Protein AF-A0A1T2L1T4-F1 (afdb_monomer)

Foldseek 3Di:
DDCPVCLPPPDDDPPDDDPPLVVVVVVLVVLLVVLVVCCVPPNLVVSLVVLLVVLVVLLVQLLSDLALVSNLSSLVSSLVSLQSSLVSCQVVVAAAPDADDQRALVSNFCVSNLVSCLSVLLVVLVVQQLDQVVVCPPDGDGSVNSNQAADSVVLSCCCPVPQSVLLRVLSNDFLQVNLVCVVVNPDDDCPPDSRHNVSSVVVVVVPSPVSSVSSVSSNLLSLSSVVSNCSNNVNPDDDDQRNDDVWDWDDDQFKIFTDGNDDDPPRSRMYTND

pLDDT: mean 81.92, std 13.17, range [37.59, 96.25]

Radius of gyration: 22.4 Å; Cα contacts (8 Å, |Δi|>4): 298; chains: 1; bounding box: 53×48×67 Å

Structure (mmCIF, N/CA/C/O backbone):
data_AF-A0A1T2L1T4-F1
#
_entry.id   AF-A0A1T2L1T4-F1
#
loop_
_atom_site.group_PDB
_atom_site.id
_atom_site.type_symbol
_atom_site.label_atom_id
_atom_site.label_alt_id
_atom_site.label_comp_id
_atom_site.label_asym_id
_atom_site.label_entity_id
_atom_site.label_seq_id
_atom_site.pdbx_PDB_ins_code
_atom_site.Cartn_x
_atom_site.Cartn_y
_atom_site.Cartn_z
_atom_site.occupancy
_atom_site.B_iso_or_equiv
_atom_site.auth_seq_id
_atom_site.auth_comp_id
_atom_site.auth_asym_id
_atom_site.auth_atom_id
_atom_site.pdbx_PDB_model_num
ATOM 1 N N . MET A 1 1 ? 13.367 24.402 10.509 1.00 37.81 1 MET A N 1
ATOM 2 C CA . MET A 1 1 ? 14.359 24.110 9.454 1.00 37.81 1 MET A CA 1
ATOM 3 C C . MET A 1 1 ? 14.663 22.617 9.529 1.00 37.81 1 MET A C 1
ATOM 5 O O . MET A 1 1 ? 15.339 22.198 10.458 1.00 37.81 1 MET A O 1
ATOM 9 N N . LYS A 1 2 ? 14.027 21.791 8.685 1.00 37.59 2 LYS A N 1
ATOM 10 C CA . LYS A 1 2 ? 14.289 20.341 8.640 1.00 37.59 2 LYS A CA 1
ATOM 11 C C . LYS A 1 2 ? 15.537 20.138 7.780 1.00 37.59 2 LYS A C 1
ATOM 13 O O . LYS A 1 2 ? 15.512 20.497 6.610 1.00 37.59 2 LYS A O 1
ATOM 18 N N . LEU A 1 3 ? 16.610 19.619 8.371 1.00 38.75 3 LEU A N 1
ATOM 19 C CA . LEU A 1 3 ? 17.822 19.215 7.658 1.00 38.75 3 LEU A CA 1
ATOM 20 C C . LEU A 1 3 ? 17.483 17.996 6.784 1.00 38.75 3 LEU A C 1
ATOM 22 O O . LEU A 1 3 ? 17.414 16.876 7.284 1.00 38.75 3 LEU A O 1
ATOM 26 N N . SER A 1 4 ? 17.212 18.223 5.497 1.00 47.66 4 SER A N 1
ATOM 27 C CA . SER A 1 4 ? 17.028 17.176 4.477 1.00 47.66 4 SER A CA 1
ATOM 28 C C . SER A 1 4 ? 18.352 16.686 3.880 1.00 47.66 4 SER A C 1
ATOM 30 O O . SER A 1 4 ? 18.351 15.810 3.021 1.00 47.66 4 SER A O 1
ATOM 32 N N . ASP A 1 5 ? 19.475 17.245 4.329 1.00 44.22 5 ASP A N 1
ATOM 33 C CA . ASP A 1 5 ? 20.780 17.160 3.661 1.00 44.22 5 ASP A CA 1
ATOM 34 C C . ASP A 1 5 ? 21.411 15.755 3.682 1.00 44.22 5 ASP A C 1
ATOM 36 O O . ASP A 1 5 ? 22.400 15.510 2.999 1.00 44.22 5 ASP A O 1
ATOM 40 N N . TYR A 1 6 ? 20.817 14.810 4.419 1.00 45.16 6 TYR A N 1
ATOM 41 C CA . TYR A 1 6 ? 21.298 13.429 4.545 1.00 45.16 6 TYR A CA 1
ATOM 42 C C . TYR A 1 6 ? 20.351 12.377 3.948 1.00 45.16 6 TYR A C 1
ATOM 44 O O . TYR A 1 6 ? 20.620 11.185 4.075 1.00 45.16 6 TYR A O 1
ATOM 52 N N . ALA A 1 7 ? 19.263 12.777 3.276 1.00 48.00 7 ALA A N 1
ATOM 53 C CA . ALA A 1 7 ? 18.274 11.835 2.736 1.00 48.00 7 ALA A CA 1
ATOM 54 C C . ALA A 1 7 ? 18.804 10.944 1.590 1.00 48.00 7 ALA A C 1
ATOM 56 O O . ALA A 1 7 ? 18.138 9.995 1.202 1.00 48.00 7 ALA A O 1
ATOM 57 N N . THR A 1 8 ? 19.992 11.223 1.046 1.00 46.25 8 THR A N 1
ATOM 58 C CA . THR A 1 8 ? 20.537 10.520 -0.132 1.00 46.25 8 THR A CA 1
ATOM 59 C C . THR A 1 8 ? 22.003 10.101 0.019 1.00 46.25 8 THR A C 1
ATOM 61 O O . THR A 1 8 ? 22.713 9.991 -0.977 1.00 46.25 8 THR A O 1
ATOM 64 N N . LEU A 1 9 ? 22.487 9.886 1.248 1.00 42.66 9 LEU A N 1
ATOM 65 C CA . LEU A 1 9 ? 23.862 9.417 1.505 1.00 42.66 9 LEU A CA 1
ATOM 66 C C . LEU A 1 9 ? 23.955 7.924 1.861 1.00 42.66 9 LEU A C 1
ATOM 68 O O . LEU A 1 9 ? 24.999 7.461 2.322 1.00 42.66 9 LEU A O 1
ATOM 72 N N . THR A 1 10 ? 22.899 7.142 1.639 1.00 50.31 10 THR A N 1
ATOM 73 C CA . THR A 1 10 ? 22.997 5.684 1.729 1.00 50.31 10 THR A CA 1
ATOM 74 C C . THR A 1 10 ? 23.814 5.152 0.551 1.00 50.31 10 THR A C 1
ATOM 76 O O . THR A 1 10 ? 23.474 5.323 -0.617 1.00 50.31 10 THR A O 1
ATOM 79 N N . LEU A 1 11 ? 24.958 4.568 0.908 1.00 46.53 11 LEU A N 1
ATOM 80 C CA . LEU A 1 11 ? 25.964 3.958 0.047 1.00 46.53 11 LEU A CA 1
ATOM 81 C C . LEU A 1 11 ? 25.387 3.071 -1.065 1.00 46.53 11 LEU A C 1
ATOM 83 O O . LEU A 1 11 ? 24.350 2.428 -0.918 1.00 46.53 11 LEU A O 1
ATOM 87 N N . GLN A 1 12 ? 26.139 3.028 -2.167 1.00 52.41 12 GLN A N 1
ATOM 88 C CA . GLN A 1 12 ? 25.883 2.230 -3.360 1.00 52.41 12 GLN A CA 1
ATOM 89 C C . GLN A 1 12 ? 25.492 0.779 -3.033 1.00 52.41 12 GLN A C 1
ATOM 91 O O . GLN A 1 12 ? 26.142 0.074 -2.267 1.00 52.41 12 GLN A O 1
ATOM 96 N N . TYR A 1 13 ? 24.414 0.366 -3.691 1.00 53.03 13 TYR A N 1
ATOM 97 C CA . TYR A 1 13 ? 23.521 -0.769 -3.453 1.00 53.03 13 TYR A CA 1
ATOM 98 C C . TYR A 1 13 ? 24.123 -2.188 -3.566 1.00 53.03 13 TYR A C 1
ATOM 100 O O . TYR A 1 13 ? 23.365 -3.153 -3.525 1.00 53.03 13 TYR A O 1
ATOM 108 N N . HIS A 1 14 ? 25.436 -2.351 -3.761 1.00 46.44 14 HIS A N 1
ATOM 109 C CA . HIS A 1 14 ? 25.999 -3.639 -4.195 1.00 46.44 14 HIS A CA 1
ATOM 110 C C . HIS A 1 14 ? 26.014 -4.734 -3.109 1.00 46.44 14 HIS A C 1
ATOM 112 O O . HIS A 1 14 ? 25.932 -5.902 -3.471 1.00 46.44 14 HIS A O 1
ATOM 118 N N . ASP A 1 15 ? 26.010 -4.376 -1.816 1.00 48.25 15 ASP A N 1
ATOM 119 C CA . ASP A 1 15 ? 26.144 -5.333 -0.694 1.00 48.25 15 ASP A CA 1
ATOM 120 C C . ASP A 1 15 ? 25.047 -5.230 0.389 1.00 48.25 15 ASP A C 1
ATOM 122 O O . ASP A 1 15 ? 25.122 -5.883 1.434 1.00 48.25 15 ASP A O 1
ATOM 126 N N . LEU A 1 16 ? 24.009 -4.410 0.192 1.00 53.94 16 LEU A N 1
ATOM 127 C CA . LEU A 1 16 ? 22.920 -4.305 1.169 1.00 53.94 16 LEU A CA 1
ATOM 128 C C . LEU A 1 16 ? 22.051 -5.565 1.104 1.00 53.94 16 LEU A C 1
ATOM 130 O O . LEU A 1 16 ? 21.239 -5.736 0.196 1.00 53.94 16 LEU A O 1
ATOM 134 N N . ALA A 1 17 ? 22.217 -6.450 2.090 1.00 58.59 17 ALA A N 1
ATOM 135 C CA . ALA A 1 17 ? 21.323 -7.580 2.290 1.00 58.59 17 ALA A CA 1
ATOM 136 C C . ALA A 1 17 ? 19.875 -7.074 2.316 1.00 58.59 17 ALA A C 1
ATOM 138 O O . ALA A 1 17 ? 19.535 -6.205 3.124 1.00 58.59 17 ALA A O 1
ATOM 139 N N . VAL A 1 18 ? 19.025 -7.619 1.436 1.00 61.00 18 VAL A N 1
ATOM 140 C CA . VAL A 1 18 ? 17.586 -7.335 1.456 1.00 61.00 18 VAL A CA 1
ATOM 141 C C . VAL A 1 18 ? 17.098 -7.574 2.887 1.00 61.00 18 VAL A C 1
ATOM 143 O O . VAL A 1 18 ? 17.299 -8.680 3.406 1.00 61.00 18 VAL A O 1
ATOM 146 N N . PRO A 1 19 ? 16.498 -6.567 3.554 1.00 70.62 19 PRO A N 1
ATOM 147 C CA . PRO A 1 19 ? 16.073 -6.719 4.932 1.00 70.62 19 PRO A CA 1
ATOM 148 C C . PRO A 1 19 ? 15.168 -7.937 5.057 1.00 70.62 19 PRO A C 1
ATOM 150 O O . PRO A 1 19 ? 14.250 -8.134 4.260 1.00 70.62 19 PRO A O 1
ATOM 153 N N . ASN A 1 20 ? 15.403 -8.776 6.063 1.00 79.75 20 ASN A N 1
ATOM 154 C CA . ASN A 1 20 ? 14.534 -9.920 6.278 1.00 79.75 20 ASN A CA 1
ATOM 155 C C . ASN A 1 20 ? 13.204 -9.452 6.893 1.00 79.75 20 ASN A C 1
ATOM 157 O O . ASN A 1 20 ? 13.024 -9.422 8.113 1.00 79.75 20 ASN A O 1
ATOM 161 N N . TYR A 1 21 ? 12.248 -9.112 6.027 1.00 86.25 21 TYR A N 1
ATOM 162 C CA . TYR A 1 21 ? 10.915 -8.643 6.409 1.00 86.25 21 TYR A CA 1
ATOM 163 C C . TYR A 1 21 ? 10.098 -9.678 7.195 1.00 86.25 21 TYR A C 1
ATOM 165 O O . TYR A 1 21 ? 9.104 -9.320 7.830 1.00 86.25 21 TYR A O 1
ATOM 173 N N . ARG A 1 22 ? 10.512 -10.955 7.227 1.00 87.19 22 ARG A N 1
ATOM 174 C CA . ARG A 1 22 ? 9.832 -11.995 8.016 1.00 87.19 22 ARG A CA 1
ATOM 175 C C . ARG A 1 22 ? 9.771 -11.628 9.495 1.00 87.19 22 ARG A C 1
ATOM 177 O O . ARG A 1 22 ? 8.739 -11.848 10.125 1.00 87.19 22 ARG A O 1
ATOM 184 N N . TYR A 1 23 ? 10.838 -11.045 10.040 1.00 89.25 23 TYR A N 1
ATOM 185 C CA . TYR A 1 23 ? 10.869 -10.633 11.444 1.00 89.25 23 TYR A CA 1
ATOM 186 C C . TYR A 1 23 ? 9.879 -9.506 11.738 1.00 89.25 23 TYR A C 1
ATOM 188 O O . TYR A 1 23 ? 9.283 -9.504 12.809 1.00 89.25 23 TYR A O 1
ATOM 196 N N . LEU A 1 24 ? 9.635 -8.605 10.780 1.00 89.62 24 LEU A N 1
ATOM 197 C CA . LEU A 1 24 ? 8.644 -7.538 10.929 1.00 89.62 24 LEU A CA 1
ATOM 198 C C . LEU A 1 24 ? 7.221 -8.101 10.993 1.00 89.62 24 LEU A C 1
ATOM 200 O O . LEU A 1 24 ? 6.453 -7.723 11.874 1.00 89.62 24 LEU A O 1
ATOM 204 N N . PHE A 1 25 ? 6.887 -9.072 10.137 1.00 89.12 25 PHE A N 1
ATOM 205 C CA . PHE A 1 25 ? 5.590 -9.754 10.205 1.00 89.12 25 PHE A CA 1
ATOM 206 C C . PHE A 1 25 ? 5.402 -10.539 11.504 1.00 89.12 25 PHE A C 1
ATOM 208 O O . PHE A 1 25 ? 4.333 -10.476 12.111 1.00 89.12 25 PHE A O 1
ATOM 215 N N . VAL A 1 26 ? 6.426 -11.278 11.941 1.00 91.88 26 VAL A N 1
ATOM 216 C CA . VAL A 1 26 ? 6.370 -12.031 13.203 1.00 91.88 26 VAL A CA 1
ATOM 217 C C . VAL A 1 26 ? 6.236 -11.076 14.389 1.00 91.88 26 VAL A C 1
ATOM 219 O O . VAL A 1 26 ? 5.349 -11.263 15.218 1.00 91.88 26 VAL A O 1
ATOM 222 N N . GLY A 1 27 ? 7.059 -10.029 14.441 1.00 92.25 27 GLY A N 1
ATOM 223 C CA . GLY A 1 27 ? 7.029 -9.021 15.498 1.00 92.25 27 GLY A CA 1
ATOM 224 C C . GLY A 1 27 ? 5.690 -8.291 15.570 1.00 92.25 27 GLY A C 1
ATOM 225 O O . GLY A 1 27 ? 5.114 -8.189 16.649 1.00 92.25 27 GLY A O 1
ATOM 226 N N . SER A 1 28 ? 5.143 -7.870 14.425 1.00 91.75 28 SER A N 1
ATOM 227 C CA . SER A 1 28 ? 3.818 -7.244 14.365 1.00 91.75 28 SER A CA 1
ATOM 228 C C . SER A 1 28 ? 2.730 -8.180 14.891 1.00 91.75 28 SER A C 1
ATOM 230 O O . SER A 1 28 ? 1.950 -7.773 15.744 1.00 91.75 28 SER A O 1
ATOM 232 N N . ARG A 1 29 ? 2.713 -9.456 14.481 1.00 92.19 29 ARG A N 1
ATOM 233 C CA . ARG A 1 29 ? 1.730 -10.431 14.990 1.00 92.19 29 ARG A CA 1
ATOM 234 C C . ARG A 1 29 ? 1.839 -10.653 16.496 1.00 92.19 29 ARG A C 1
ATOM 236 O O . ARG A 1 29 ? 0.815 -10.731 17.166 1.00 92.19 29 ARG A O 1
ATOM 243 N N . LEU A 1 30 ? 3.058 -10.745 17.030 1.00 94.56 30 LEU A N 1
ATOM 244 C CA . LEU A 1 30 ? 3.279 -10.878 18.473 1.00 94.56 30 LEU A CA 1
ATOM 245 C C . LEU A 1 30 ? 2.812 -9.633 19.232 1.00 94.56 30 LEU A C 1
ATOM 247 O O . LEU A 1 30 ? 2.209 -9.762 20.295 1.00 94.56 30 LEU A O 1
ATOM 251 N N . LYS A 1 31 ? 3.048 -8.440 18.675 1.00 93.88 31 LYS A N 1
ATOM 252 C CA . LYS A 1 31 ? 2.567 -7.183 19.252 1.00 93.88 31 LYS A CA 1
ATOM 253 C C . LYS A 1 31 ? 1.041 -7.132 19.290 1.00 93.88 31 LYS A C 1
ATOM 255 O O . LYS A 1 31 ? 0.481 -6.844 20.341 1.00 93.88 31 LYS A O 1
ATOM 260 N N . LEU A 1 32 ? 0.383 -7.499 18.189 1.00 94.19 32 LEU A N 1
ATOM 261 C CA . LEU A 1 32 ? -1.077 -7.580 18.116 1.00 94.19 32 LEU A CA 1
ATOM 262 C C . LEU A 1 32 ? -1.648 -8.601 19.108 1.00 94.19 32 LEU A C 1
ATOM 264 O O . LEU A 1 32 ? -2.614 -8.311 19.806 1.00 94.19 32 LEU A O 1
ATOM 268 N N . LEU A 1 33 ? -1.025 -9.777 19.226 1.00 94.69 33 LEU A N 1
ATOM 269 C CA . LEU A 1 33 ? -1.433 -10.787 20.203 1.00 94.69 33 LEU A CA 1
ATOM 270 C C . LEU A 1 33 ? -1.316 -10.267 21.638 1.00 94.69 33 LEU A C 1
ATOM 272 O O . LEU A 1 33 ? -2.235 -10.450 22.433 1.00 94.69 33 LEU A O 1
ATOM 276 N N . ARG A 1 34 ? -0.206 -9.595 21.956 1.00 93.62 34 ARG A N 1
ATOM 277 C CA . ARG A 1 34 ? -0.000 -8.981 23.269 1.00 93.62 34 ARG A CA 1
ATOM 278 C C . ARG A 1 34 ? -1.056 -7.918 23.556 1.00 93.62 34 ARG A C 1
ATOM 280 O O . ARG A 1 34 ? -1.615 -7.932 24.644 1.00 93.62 34 ARG A O 1
ATOM 287 N N . ALA A 1 35 ? -1.351 -7.058 22.582 1.00 92.69 35 ALA A N 1
ATOM 288 C CA . ALA A 1 35 ? -2.387 -6.037 22.697 1.00 92.69 35 ALA A CA 1
ATOM 289 C C . ALA A 1 35 ? -3.746 -6.657 23.062 1.00 92.69 35 ALA A C 1
ATOM 291 O O . ALA A 1 35 ? -4.410 -6.174 23.974 1.00 92.69 35 ALA A O 1
ATOM 292 N N . MET A 1 36 ? -4.117 -7.779 22.430 1.00 93.25 36 MET A N 1
ATOM 293 C CA . MET A 1 36 ? -5.345 -8.509 22.770 1.00 93.25 36 MET A CA 1
ATOM 294 C C . MET A 1 36 ? -5.322 -9.122 24.176 1.00 93.25 36 MET A C 1
ATOM 296 O O . MET A 1 36 ? -6.347 -9.133 24.850 1.00 93.25 36 MET A O 1
ATOM 300 N N . GLN A 1 37 ? -4.176 -9.646 24.619 1.00 94.19 37 GLN A N 1
ATOM 301 C CA . GLN A 1 37 ? -4.042 -10.270 25.941 1.00 94.19 37 GLN A CA 1
ATOM 302 C C . GLN A 1 37 ? -4.143 -9.261 27.089 1.00 94.19 37 GLN A C 1
ATOM 304 O O . GLN A 1 37 ? -4.589 -9.621 28.171 1.00 94.19 37 GLN A O 1
ATOM 309 N N . THR A 1 38 ? -3.756 -8.005 26.860 1.00 93.88 38 THR A N 1
ATOM 310 C CA . THR A 1 38 ? -3.755 -6.960 27.894 1.00 93.88 38 THR A CA 1
ATOM 311 C C . THR A 1 38 ? -5.076 -6.196 28.010 1.00 93.88 38 THR A C 1
ATOM 313 O O . THR A 1 38 ? -5.174 -5.298 28.844 1.00 93.88 38 THR A O 1
ATOM 316 N 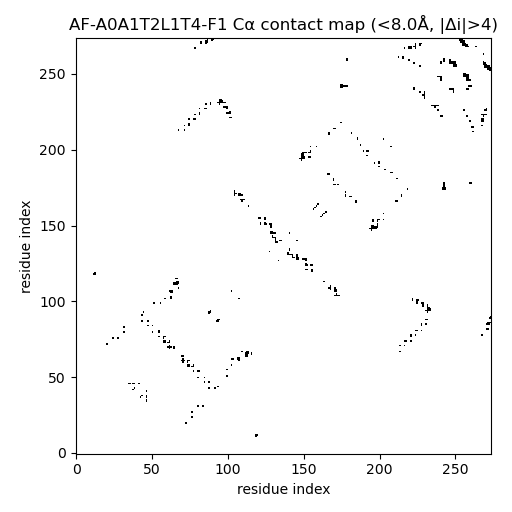N . ILE A 1 39 ? -6.095 -6.518 27.199 1.00 94.88 39 ILE A N 1
ATOM 317 C CA . ILE A 1 39 ? -7.381 -5.793 27.198 1.00 94.88 39 ILE A CA 1
ATOM 318 C C . ILE A 1 39 ? -8.051 -5.844 28.573 1.00 94.88 39 ILE A C 1
ATOM 320 O O . ILE A 1 39 ? -8.503 -4.809 29.057 1.00 94.88 39 ILE A O 1
ATOM 324 N N . ASP A 1 40 ? -8.084 -7.015 29.212 1.00 92.00 40 ASP A N 1
ATOM 325 C CA . ASP A 1 40 ? -8.765 -7.194 30.501 1.00 92.00 40 ASP A CA 1
ATOM 326 C C . ASP A 1 40 ? -8.050 -6.454 31.648 1.00 92.00 40 ASP A C 1
ATOM 328 O O . ASP A 1 40 ? -8.679 -6.070 32.631 1.00 92.00 40 ASP A O 1
ATOM 332 N N . GLU A 1 41 ? -6.740 -6.223 31.515 1.00 93.56 41 GLU A N 1
ATOM 333 C CA . GLU A 1 41 ? -5.917 -5.542 32.521 1.00 93.56 41 GLU A CA 1
ATOM 334 C C . GLU A 1 41 ? -5.918 -4.016 32.353 1.00 93.56 41 GLU A C 1
ATOM 336 O O . GLU A 1 41 ? -5.914 -3.277 33.338 1.00 93.56 41 GLU A O 1
ATOM 341 N N . VAL A 1 42 ? -5.877 -3.537 31.107 1.00 93.50 42 VAL A N 1
ATOM 342 C CA . VAL A 1 42 ? -5.568 -2.135 30.773 1.00 93.50 42 VAL A CA 1
ATOM 343 C C . VAL A 1 42 ? -6.773 -1.388 30.183 1.00 93.50 42 VAL A C 1
ATOM 345 O O . VAL A 1 42 ? -6.812 -0.157 30.217 1.00 93.50 42 VAL A O 1
ATOM 348 N N . GLY A 1 43 ? -7.778 -2.117 29.693 1.00 93.12 43 GLY A N 1
ATOM 349 C CA . GLY A 1 43 ? -8.965 -1.579 29.033 1.00 93.12 43 GLY A CA 1
ATOM 350 C C . GLY A 1 43 ? -8.805 -1.442 27.515 1.00 93.12 43 GLY A C 1
ATOM 351 O O . GLY A 1 43 ? -7.718 -1.175 27.000 1.00 93.12 43 GLY A O 1
ATOM 352 N N . VAL A 1 44 ? -9.915 -1.615 26.790 1.00 93.50 44 VAL A N 1
ATOM 353 C CA . VAL A 1 44 ? -9.943 -1.587 25.316 1.00 93.50 44 VAL A CA 1
ATOM 354 C C . VAL A 1 44 ? -9.547 -0.227 24.740 1.00 93.50 44 VAL A C 1
ATOM 356 O O . VAL A 1 44 ? -8.831 -0.195 23.745 1.00 93.50 44 VAL A O 1
ATOM 359 N N . ASP A 1 45 ? -9.939 0.878 25.379 1.00 91.75 45 ASP A N 1
ATOM 360 C CA . ASP A 1 45 ? -9.660 2.231 24.879 1.00 91.75 45 ASP A CA 1
ATOM 361 C C . ASP A 1 45 ? -8.155 2.499 24.810 1.00 91.75 45 ASP A C 1
ATOM 363 O O . ASP A 1 45 ? -7.639 2.974 23.805 1.00 91.75 45 ASP A O 1
ATOM 367 N N . ARG A 1 46 ? -7.420 2.091 25.847 1.00 92.06 46 ARG A N 1
ATOM 368 C CA . ARG A 1 46 ? -5.968 2.264 25.891 1.00 92.06 46 ARG A CA 1
ATOM 369 C C . ARG A 1 46 ? -5.241 1.359 24.898 1.00 92.06 46 ARG A C 1
ATOM 371 O O . ARG A 1 46 ? -4.260 1.780 24.297 1.00 92.06 46 ARG A O 1
ATOM 378 N N . VAL A 1 47 ? -5.735 0.136 24.699 1.00 93.94 47 VAL A N 1
ATOM 379 C CA . VAL A 1 47 ? -5.219 -0.754 23.648 1.00 93.94 47 VAL A CA 1
ATOM 380 C C . VAL A 1 47 ? -5.468 -0.157 22.260 1.00 93.94 47 VAL A C 1
ATOM 382 O O . VAL A 1 47 ? -4.594 -0.228 21.399 1.00 93.94 47 VAL A O 1
ATOM 385 N N . LEU A 1 48 ? -6.638 0.447 22.041 1.00 93.38 48 LEU A N 1
ATOM 386 C CA . LEU A 1 48 ? -6.969 1.130 20.794 1.00 93.38 48 LEU A CA 1
ATOM 387 C C . LEU A 1 48 ? -6.025 2.313 20.550 1.00 93.38 48 LEU A C 1
ATOM 389 O O . LEU A 1 48 ? -5.476 2.414 19.457 1.00 93.38 48 LEU A O 1
ATOM 393 N N . ASP A 1 49 ? -5.794 3.157 21.557 1.00 91.69 49 ASP A N 1
ATOM 394 C CA . ASP A 1 49 ? -4.874 4.295 21.464 1.00 91.69 49 ASP A CA 1
ATOM 395 C C . ASP A 1 49 ? -3.452 3.846 21.091 1.00 91.69 49 ASP A C 1
ATOM 397 O O . ASP A 1 49 ? -2.852 4.400 20.167 1.00 91.69 49 ASP A O 1
ATOM 401 N N . ASP A 1 50 ? -2.938 2.792 21.734 1.00 92.38 50 ASP A N 1
ATOM 402 C CA . ASP A 1 50 ? -1.619 2.229 21.417 1.00 92.38 50 ASP A CA 1
ATOM 403 C C . ASP A 1 50 ? -1.552 1.717 19.962 1.00 92.38 50 ASP A C 1
ATOM 405 O O . ASP A 1 50 ? -0.566 1.952 19.256 1.00 92.38 50 ASP A O 1
ATOM 409 N N . LEU A 1 51 ? -2.610 1.053 19.477 1.00 93.50 51 LEU A N 1
ATOM 410 C CA . LEU A 1 51 ? -2.694 0.588 18.087 1.00 93.50 51 LEU A CA 1
ATOM 411 C C . LEU A 1 51 ? -2.810 1.747 17.087 1.00 93.50 51 LEU A C 1
ATOM 413 O O . LEU A 1 51 ? -2.251 1.665 15.994 1.00 93.50 51 LEU A O 1
ATOM 417 N N . LEU A 1 52 ? -3.510 2.829 17.429 1.00 92.75 52 LEU A N 1
ATOM 418 C CA . LEU A 1 52 ? -3.609 4.018 16.577 1.00 92.75 52 LEU A CA 1
ATOM 419 C C . LEU A 1 52 ? -2.250 4.717 16.446 1.00 92.75 52 LEU A C 1
ATOM 421 O O . LEU A 1 52 ? -1.855 5.074 15.335 1.00 92.75 52 LEU A O 1
ATOM 425 N N . VAL A 1 53 ? -1.492 4.823 17.542 1.00 91.69 53 VAL A N 1
ATOM 426 C CA . VAL A 1 53 ? -0.108 5.328 17.517 1.00 91.69 53 VAL A CA 1
ATOM 427 C C . VAL A 1 53 ? 0.783 4.448 16.634 1.00 91.69 53 VAL A C 1
ATOM 429 O O . VAL A 1 53 ? 1.604 4.958 15.868 1.00 91.69 53 VAL A O 1
ATOM 432 N N . ASP A 1 54 ? 0.612 3.127 16.690 1.00 91.75 54 ASP A N 1
ATOM 433 C CA . ASP A 1 54 ? 1.343 2.205 15.818 1.00 91.75 54 ASP A CA 1
ATOM 434 C C . ASP A 1 54 ? 1.005 2.392 14.340 1.00 91.75 54 ASP A C 1
ATOM 436 O O . ASP A 1 54 ? 1.904 2.355 13.495 1.00 91.75 54 ASP A O 1
ATOM 440 N N . ILE A 1 55 ? -0.275 2.609 14.021 1.00 92.44 55 ILE A N 1
ATOM 441 C CA . ILE A 1 55 ? -0.707 2.925 12.659 1.00 92.44 55 ILE A CA 1
ATOM 442 C C . ILE A 1 55 ? 0.008 4.182 12.172 1.00 92.44 55 ILE A C 1
ATOM 444 O O . ILE A 1 55 ? 0.595 4.127 11.098 1.00 92.44 55 ILE A O 1
ATOM 448 N N . GLU A 1 56 ? 0.042 5.262 12.958 1.00 89.88 56 GLU A N 1
ATOM 449 C CA . GLU A 1 56 ? 0.739 6.502 12.580 1.00 89.88 56 GLU A CA 1
ATOM 450 C C . GLU A 1 56 ? 2.243 6.296 12.334 1.00 89.88 56 GLU A C 1
ATOM 452 O O . GLU A 1 56 ? 2.832 6.885 11.422 1.00 89.88 56 GLU A O 1
ATOM 457 N N . GLN A 1 57 ? 2.893 5.443 13.128 1.00 90.06 57 GLN A N 1
ATOM 458 C CA . GLN A 1 57 ? 4.305 5.117 12.919 1.00 90.06 57 GLN A CA 1
ATOM 459 C C . GLN A 1 57 ? 4.515 4.321 11.630 1.00 90.06 57 GLN A C 1
ATOM 461 O O . GLN A 1 57 ? 5.445 4.608 10.873 1.00 90.06 57 GLN A O 1
ATOM 466 N N . LEU A 1 58 ? 3.660 3.330 11.367 1.00 90.69 58 LEU A N 1
ATOM 467 C CA . LEU A 1 58 ? 3.741 2.495 10.172 1.00 90.69 58 LEU A CA 1
ATOM 468 C C . LEU A 1 58 ? 3.393 3.277 8.899 1.00 90.69 58 LEU A C 1
ATOM 470 O O . LEU A 1 58 ? 4.082 3.115 7.894 1.00 90.69 58 LEU A O 1
ATOM 474 N N . THR A 1 59 ? 2.375 4.141 8.927 1.00 88.56 59 THR A N 1
ATOM 475 C CA . THR A 1 59 ? 2.015 5.003 7.789 1.00 88.56 59 THR A CA 1
ATOM 476 C C . THR A 1 59 ? 3.155 5.950 7.445 1.00 88.56 59 THR A C 1
ATOM 478 O O . THR A 1 59 ? 3.537 6.051 6.281 1.00 88.56 59 THR A O 1
ATOM 481 N N . ARG A 1 60 ? 3.812 6.526 8.457 1.00 87.25 60 ARG A N 1
ATOM 482 C CA . ARG A 1 60 ? 5.010 7.341 8.243 1.00 87.25 60 ARG A CA 1
ATOM 483 C C . ARG A 1 60 ? 6.151 6.554 7.591 1.00 87.25 60 ARG A C 1
ATOM 485 O O . ARG A 1 60 ? 6.853 7.100 6.747 1.00 87.25 60 ARG A O 1
ATOM 492 N N . GLN A 1 61 ? 6.338 5.278 7.944 1.00 87.00 61 GLN A N 1
ATOM 493 C CA . GLN A 1 61 ? 7.329 4.422 7.273 1.00 87.00 61 GLN A CA 1
ATOM 494 C C . GLN A 1 61 ? 6.974 4.173 5.803 1.00 87.00 61 GLN A C 1
ATOM 496 O O . GLN A 1 61 ? 7.880 4.146 4.973 1.00 87.00 61 GLN A O 1
ATOM 501 N N . VAL A 1 62 ? 5.687 4.033 5.460 1.00 85.12 62 VAL A N 1
ATOM 502 C CA . VAL A 1 62 ? 5.242 3.944 4.055 1.00 85.12 62 VAL A CA 1
ATOM 503 C C . VAL A 1 62 ? 5.642 5.209 3.287 1.00 85.12 62 VAL A C 1
ATOM 505 O O . VAL A 1 62 ? 6.255 5.106 2.224 1.00 85.12 62 VAL A O 1
ATOM 508 N N . GLU A 1 63 ? 5.353 6.386 3.845 1.00 82.56 63 GLU A N 1
ATOM 509 C CA . GLU A 1 63 ? 5.599 7.692 3.211 1.00 82.56 63 GLU A CA 1
ATOM 510 C C . GLU A 1 63 ? 7.091 8.005 3.040 1.00 82.56 63 GLU A C 1
ATOM 512 O O . GLU A 1 63 ? 7.503 8.553 2.020 1.00 82.56 63 GLU A O 1
ATOM 517 N N . THR A 1 64 ? 7.933 7.638 4.010 1.00 82.12 64 THR A N 1
ATOM 518 C CA . THR A 1 64 ? 9.370 7.961 3.960 1.00 82.12 64 THR A CA 1
ATOM 519 C C . THR A 1 64 ? 10.234 6.905 3.278 1.00 82.12 64 THR A C 1
ATOM 521 O O . THR A 1 64 ? 11.450 7.074 3.226 1.00 82.12 64 THR A O 1
ATOM 524 N N . SER A 1 65 ? 9.654 5.801 2.813 1.00 79.81 65 SER A N 1
ATOM 525 C CA . SER A 1 65 ? 10.431 4.677 2.299 1.00 79.81 65 SER A CA 1
ATOM 526 C C . SER A 1 65 ? 10.996 4.926 0.898 1.00 79.81 65 SER A C 1
ATOM 528 O O . SER A 1 65 ? 10.281 5.314 -0.025 1.00 79.81 65 SER A O 1
ATOM 530 N N . ASP A 1 66 ? 12.279 4.604 0.732 1.00 78.56 66 ASP A N 1
ATOM 531 C CA . ASP A 1 66 ? 12.992 4.669 -0.546 1.00 78.56 66 ASP A CA 1
ATOM 532 C C . ASP A 1 66 ? 13.027 3.318 -1.285 1.00 78.56 66 ASP A C 1
ATOM 534 O O . ASP A 1 66 ? 13.683 3.197 -2.318 1.00 78.56 66 ASP A O 1
ATOM 538 N N . ASP A 1 67 ? 12.349 2.282 -0.777 1.00 78.81 67 ASP A N 1
ATOM 539 C CA . ASP A 1 67 ? 12.293 0.951 -1.395 1.00 78.81 67 ASP A CA 1
ATOM 540 C C . ASP A 1 67 ? 10.843 0.457 -1.499 1.00 78.81 67 ASP A C 1
ATOM 542 O O . ASP A 1 67 ? 10.089 0.427 -0.525 1.00 78.81 67 ASP A O 1
ATOM 546 N N . TYR A 1 68 ? 10.447 0.028 -2.698 1.00 79.50 68 TYR A N 1
ATOM 547 C CA . TYR A 1 68 ? 9.062 -0.365 -2.953 1.00 79.50 68 TYR A CA 1
ATOM 548 C C . TYR A 1 68 ? 8.653 -1.650 -2.209 1.00 79.50 68 TYR A C 1
ATOM 550 O O . TYR A 1 68 ? 7.491 -1.792 -1.833 1.00 79.50 68 TYR A O 1
ATOM 558 N N . ILE A 1 69 ? 9.579 -2.589 -1.972 1.00 82.38 69 ILE A N 1
ATOM 559 C CA . ILE A 1 69 ? 9.308 -3.824 -1.218 1.00 82.38 69 ILE A CA 1
ATOM 560 C C . ILE A 1 69 ? 9.017 -3.449 0.231 1.00 82.38 69 ILE A C 1
ATOM 562 O O . ILE A 1 69 ? 8.041 -3.928 0.813 1.00 82.38 69 ILE A O 1
ATOM 566 N N . HIS A 1 70 ? 9.815 -2.541 0.797 1.00 85.19 70 HIS A N 1
ATOM 567 C CA . HIS A 1 70 ? 9.560 -1.994 2.122 1.00 85.19 70 HIS A CA 1
ATOM 568 C C . HIS A 1 70 ? 8.176 -1.334 2.199 1.00 85.19 70 HIS A C 1
ATOM 570 O O . HIS A 1 70 ? 7.408 -1.658 3.106 1.00 85.19 70 HIS A O 1
ATOM 576 N N . GLN A 1 71 ? 7.819 -0.485 1.228 1.00 84.94 71 GLN A N 1
ATOM 577 C CA . GLN A 1 71 ? 6.486 0.131 1.158 1.00 84.94 71 GLN A CA 1
ATOM 578 C C . GLN A 1 71 ? 5.365 -0.911 1.131 1.00 84.94 71 GLN A C 1
ATOM 580 O O . GLN A 1 71 ? 4.405 -0.796 1.894 1.00 84.94 71 GLN A O 1
ATOM 585 N N . MET A 1 72 ? 5.490 -1.957 0.307 1.00 85.56 72 MET A N 1
ATOM 586 C CA . MET A 1 72 ? 4.499 -3.037 0.234 1.00 85.56 72 MET A CA 1
ATOM 587 C C . MET A 1 72 ? 4.342 -3.769 1.566 1.00 85.56 72 MET A C 1
ATOM 589 O O . MET A 1 72 ? 3.218 -4.076 1.975 1.00 85.56 72 MET A O 1
ATOM 593 N N . VAL A 1 73 ? 5.457 -4.060 2.240 1.00 89.31 73 VAL A N 1
ATOM 594 C CA . VAL A 1 73 ? 5.440 -4.725 3.545 1.00 89.31 73 VAL A CA 1
ATOM 595 C C . VAL A 1 73 ? 4.764 -3.837 4.580 1.00 89.31 73 VAL A C 1
ATOM 597 O O . VAL A 1 73 ? 3.857 -4.307 5.265 1.00 89.31 73 VAL A O 1
ATOM 600 N N . MET A 1 74 ? 5.133 -2.558 4.656 1.00 89.88 74 MET A N 1
ATOM 601 C CA . MET A 1 74 ? 4.529 -1.625 5.607 1.00 89.88 74 MET A CA 1
ATOM 602 C C . MET A 1 74 ? 3.039 -1.427 5.333 1.00 89.88 74 MET A C 1
ATOM 604 O O . MET A 1 74 ? 2.248 -1.551 6.264 1.00 89.88 74 MET A O 1
ATOM 608 N N . CYS A 1 75 ? 2.620 -1.276 4.072 1.00 89.31 75 CYS A N 1
ATOM 609 C CA . CYS A 1 75 ? 1.199 -1.223 3.713 1.00 89.31 75 CYS A CA 1
ATOM 610 C C . CYS A 1 75 ? 0.436 -2.456 4.214 1.00 89.31 75 CYS A C 1
ATOM 612 O O . CYS A 1 75 ? -0.671 -2.344 4.744 1.00 89.31 75 CYS A O 1
ATOM 614 N N . ARG A 1 76 ? 1.036 -3.648 4.085 1.00 91.19 76 ARG A N 1
ATOM 615 C CA . ARG A 1 76 ? 0.428 -4.886 4.583 1.00 91.19 76 ARG A CA 1
ATOM 616 C C . ARG A 1 76 ? 0.345 -4.910 6.106 1.00 91.19 76 ARG A C 1
ATOM 618 O O . ARG A 1 76 ? -0.669 -5.362 6.631 1.00 91.19 76 ARG A O 1
ATOM 625 N N . LEU A 1 77 ? 1.379 -4.448 6.807 1.00 92.88 77 LEU A N 1
ATOM 626 C CA . LEU A 1 77 ? 1.361 -4.357 8.267 1.00 92.88 77 LEU A CA 1
ATOM 627 C C . LEU A 1 77 ? 0.282 -3.381 8.741 1.00 92.88 77 LEU A C 1
ATOM 629 O O . LEU A 1 77 ? -0.509 -3.762 9.600 1.00 92.88 77 LEU A O 1
ATOM 633 N N . VAL A 1 78 ? 0.175 -2.191 8.138 1.00 93.69 78 VAL A N 1
ATOM 634 C CA . VAL A 1 78 ? -0.912 -1.238 8.430 1.00 93.69 78 VAL A CA 1
ATOM 635 C C . VAL A 1 78 ? -2.265 -1.923 8.230 1.00 93.69 78 VAL A C 1
ATOM 637 O O . VAL A 1 78 ? -3.070 -1.958 9.154 1.00 93.69 78 VAL A O 1
ATOM 640 N N . ALA A 1 79 ? -2.492 -2.555 7.073 1.00 93.69 79 ALA A N 1
ATOM 641 C CA . ALA A 1 79 ? -3.764 -3.212 6.768 1.00 93.69 79 ALA A CA 1
ATOM 642 C C . ALA A 1 79 ? -4.175 -4.268 7.811 1.00 93.69 79 ALA A C 1
ATOM 644 O O . ALA A 1 79 ? -5.353 -4.339 8.150 1.00 93.69 79 ALA A O 1
ATOM 645 N N . VAL A 1 80 ? -3.221 -5.058 8.319 1.00 92.31 80 VAL A N 1
ATOM 646 C CA . VAL A 1 80 ? -3.466 -6.087 9.347 1.00 92.31 80 VAL A CA 1
ATOM 647 C C . VAL A 1 80 ? -3.750 -5.469 10.720 1.00 92.31 80 VAL A C 1
ATOM 649 O O . VAL A 1 80 ? -4.603 -5.966 11.447 1.00 92.31 80 VAL A O 1
ATOM 652 N N . ASN A 1 81 ? -3.068 -4.380 11.087 1.00 94.12 81 ASN A N 1
ATOM 653 C CA . ASN A 1 81 ? -3.360 -3.670 12.337 1.00 94.12 81 ASN A CA 1
ATOM 654 C C . ASN A 1 81 ? -4.763 -3.038 12.294 1.00 94.12 81 ASN A C 1
ATOM 656 O O . ASN A 1 81 ? -5.501 -3.114 13.275 1.00 94.12 81 ASN A O 1
ATOM 660 N N . LEU A 1 82 ? -5.169 -2.497 11.139 1.00 94.81 82 LEU A N 1
ATOM 661 C CA . LEU A 1 82 ? -6.520 -1.966 10.933 1.00 94.81 82 LEU A CA 1
ATOM 662 C C . LEU A 1 82 ? -7.606 -3.048 11.063 1.00 94.81 82 LEU A C 1
ATOM 664 O O . LEU A 1 82 ? -8.678 -2.748 11.580 1.00 94.81 82 LEU A O 1
ATOM 668 N N . ASP A 1 83 ? -7.340 -4.295 10.655 1.00 93.69 83 ASP A N 1
ATOM 669 C CA . ASP A 1 83 ? -8.282 -5.411 10.864 1.00 93.69 83 ASP A CA 1
ATOM 670 C C . ASP A 1 83 ? -8.535 -5.679 12.350 1.00 93.69 83 ASP A C 1
ATOM 672 O O . ASP A 1 83 ? -9.679 -5.876 12.769 1.00 93.69 83 ASP A O 1
ATOM 676 N N . LEU A 1 84 ? -7.478 -5.643 13.172 1.00 93.38 84 LEU A N 1
ATOM 677 C CA . LEU A 1 84 ? -7.643 -5.787 14.616 1.00 93.38 84 LEU A CA 1
ATOM 678 C C . LEU A 1 84 ? -8.428 -4.609 15.197 1.00 93.38 84 LEU A C 1
ATOM 680 O O . LEU A 1 84 ? -9.339 -4.831 15.988 1.00 93.38 84 LEU A O 1
ATOM 684 N N . ILE A 1 85 ? -8.115 -3.377 14.786 1.00 93.69 85 ILE A N 1
ATOM 685 C CA . ILE A 1 85 ? -8.849 -2.179 15.219 1.00 93.69 85 ILE A CA 1
ATOM 686 C C . ILE A 1 85 ? -10.343 -2.314 14.896 1.00 93.69 85 ILE A C 1
ATOM 688 O O . ILE A 1 85 ? -11.168 -2.121 15.787 1.00 93.69 85 ILE A O 1
ATOM 692 N N . ALA A 1 86 ? -10.699 -2.710 13.668 1.00 93.75 86 ALA A N 1
ATOM 693 C CA . ALA A 1 86 ? -12.092 -2.955 13.287 1.00 93.75 86 ALA A CA 1
ATOM 694 C C . ALA A 1 86 ? -12.756 -3.996 14.202 1.00 93.75 86 ALA A C 1
ATOM 696 O O . ALA A 1 86 ? -13.843 -3.761 14.730 1.00 93.75 86 ALA A O 1
ATOM 697 N N . THR A 1 87 ? -12.061 -5.110 14.448 1.00 92.38 87 THR A N 1
ATOM 698 C CA . THR A 1 87 ? -12.543 -6.195 15.315 1.00 92.38 87 THR A CA 1
ATOM 699 C C . THR A 1 87 ? -12.800 -5.708 16.744 1.00 92.38 87 THR A C 1
ATOM 701 O O . THR A 1 87 ? -13.826 -6.038 17.338 1.00 92.38 87 THR A O 1
ATOM 704 N N . LEU A 1 88 ? -11.889 -4.911 17.311 1.00 92.06 88 LEU A N 1
ATOM 705 C CA . LEU A 1 88 ? -12.031 -4.373 18.666 1.00 92.06 88 LEU A CA 1
ATOM 706 C C . LEU A 1 88 ? -13.182 -3.369 18.762 1.00 92.06 88 LEU A C 1
ATOM 708 O O . LEU A 1 88 ? -13.980 -3.459 19.696 1.00 92.06 88 LEU A O 1
ATOM 712 N N . ILE A 1 89 ? -13.303 -2.466 17.784 1.00 92.19 89 ILE A N 1
ATOM 713 C CA . ILE A 1 89 ? -14.397 -1.489 17.721 1.00 92.19 89 ILE A CA 1
ATOM 714 C C . ILE A 1 89 ? -15.751 -2.199 17.708 1.00 92.19 89 ILE A C 1
ATOM 716 O O . ILE A 1 89 ? -16.616 -1.858 18.513 1.00 92.19 89 ILE A O 1
ATOM 720 N N . ASN A 1 90 ? -15.929 -3.212 16.854 1.00 89.94 90 ASN A N 1
ATOM 721 C CA . ASN A 1 90 ? -17.198 -3.939 16.779 1.00 89.94 90 ASN A CA 1
ATOM 722 C C . ASN A 1 90 ? -17.475 -4.722 18.066 1.00 89.94 90 ASN A C 1
ATOM 724 O O . ASN A 1 90 ? -18.549 -4.588 18.654 1.00 89.94 90 ASN A O 1
ATOM 728 N N . LYS A 1 91 ? -16.490 -5.497 18.542 1.00 91.25 91 LYS A N 1
ATOM 729 C CA . LYS A 1 91 ? -16.657 -6.386 19.698 1.00 91.25 91 LYS A CA 1
ATOM 730 C C . LYS A 1 91 ? -16.983 -5.628 20.985 1.00 91.25 91 LYS A C 1
ATOM 732 O O . LYS A 1 91 ? -17.803 -6.095 21.771 1.00 91.25 91 LYS A O 1
ATOM 737 N N . TYR A 1 92 ? -16.330 -4.492 21.214 1.00 91.25 92 TYR A N 1
ATOM 738 C CA . TYR A 1 92 ? -16.485 -3.707 22.442 1.00 91.25 92 TYR A CA 1
ATOM 739 C C . TYR A 1 92 ? -17.380 -2.472 22.258 1.00 91.25 92 TYR A C 1
ATOM 741 O O . TYR A 1 92 ? -17.593 -1.736 23.216 1.00 91.25 92 TYR A O 1
ATOM 749 N N . SER A 1 93 ? -17.932 -2.258 21.055 1.00 87.94 93 SER A N 1
ATOM 750 C CA . SER A 1 93 ? -18.773 -1.097 20.713 1.00 87.94 93 SER A CA 1
ATOM 751 C C . SER A 1 93 ? -18.116 0.247 21.059 1.00 87.94 93 SER A C 1
ATOM 753 O O . SER A 1 93 ? -18.771 1.171 21.542 1.00 87.94 93 SER A O 1
ATOM 755 N N . VAL A 1 94 ? -16.804 0.344 20.825 1.00 86.62 94 VAL A N 1
ATOM 756 C CA . VAL A 1 94 ? -16.010 1.540 21.133 1.00 86.62 94 VAL A CA 1
ATOM 757 C C . VAL A 1 94 ? -16.217 2.582 20.044 1.00 86.62 94 VAL A C 1
ATOM 759 O O . VAL A 1 94 ? -16.059 2.298 18.859 1.00 86.62 94 VAL A O 1
ATOM 762 N N . VAL A 1 95 ? -16.536 3.807 20.446 1.00 83.12 95 VAL A N 1
ATOM 763 C CA . VAL A 1 95 ? -16.616 4.966 19.552 1.00 83.12 95 VAL A CA 1
ATOM 764 C C . VAL A 1 95 ? -15.497 5.919 19.939 1.00 83.12 95 VAL A C 1
ATOM 766 O O . VAL A 1 95 ? -15.306 6.207 21.119 1.00 83.12 95 VAL A O 1
ATOM 769 N N . SER A 1 96 ? -14.758 6.415 18.951 1.00 81.44 96 SER A N 1
ATOM 770 C CA . SER A 1 96 ? -13.660 7.351 19.170 1.00 81.44 96 SER A CA 1
ATOM 771 C C . SER A 1 96 ? -13.711 8.476 18.148 1.00 81.44 96 SER A C 1
ATOM 773 O O . SER A 1 96 ? -13.988 8.270 16.969 1.00 81.44 96 SER A O 1
ATOM 775 N N . ASN A 1 97 ? -13.403 9.687 18.604 1.00 77.88 97 ASN A N 1
ATOM 776 C CA . ASN A 1 97 ? -13.271 10.850 17.727 1.00 77.88 97 ASN A CA 1
ATOM 777 C C . ASN A 1 97 ? -11.906 10.896 17.023 1.00 77.88 97 ASN A C 1
ATOM 779 O O . ASN A 1 97 ? -11.635 11.844 16.281 1.00 77.88 97 ASN A O 1
ATOM 783 N N . ALA A 1 98 ? -11.036 9.908 17.265 1.00 83.12 98 ALA A N 1
ATOM 784 C CA . ALA A 1 98 ? -9.784 9.772 16.542 1.00 83.12 98 ALA A CA 1
ATOM 785 C C . ALA A 1 98 ? -10.064 9.617 15.043 1.00 83.12 98 ALA A C 1
ATOM 787 O O . ALA A 1 98 ? -10.933 8.851 14.623 1.00 83.12 98 ALA A O 1
ATOM 788 N N . ARG A 1 99 ? -9.308 10.354 14.230 1.00 82.75 99 ARG A N 1
ATOM 789 C CA . ARG A 1 99 ? -9.396 10.282 12.776 1.00 82.75 99 ARG A CA 1
ATOM 790 C C . ARG A 1 99 ? -8.034 9.922 12.227 1.00 82.75 99 ARG A C 1
ATOM 792 O O . ARG A 1 99 ? -7.094 10.701 12.338 1.00 82.75 99 ARG A O 1
ATOM 799 N N . LEU A 1 100 ? -7.961 8.759 11.599 1.00 87.00 100 LEU A N 1
ATOM 800 C CA . LEU A 1 100 ? -6.777 8.342 10.876 1.00 87.00 100 LEU A CA 1
ATOM 801 C C . LEU A 1 100 ? -6.632 9.195 9.618 1.00 87.00 100 LEU A C 1
ATOM 803 O O . LEU A 1 100 ? -7.554 9.292 8.797 1.00 87.00 100 LEU A O 1
ATOM 807 N N . THR A 1 101 ? -5.467 9.815 9.480 1.00 85.25 101 THR A N 1
ATOM 808 C CA . THR A 1 101 ? -5.098 10.577 8.289 1.00 85.25 101 THR A CA 1
ATOM 809 C C . THR A 1 101 ? -4.876 9.612 7.131 1.00 85.25 101 THR A C 1
ATOM 811 O O . THR A 1 101 ? -4.248 8.566 7.288 1.00 85.25 101 THR A O 1
ATOM 814 N N . GLN A 1 102 ? -5.425 9.945 5.964 1.00 84.25 102 GLN A N 1
ATOM 815 C CA . GLN A 1 102 ? -5.109 9.216 4.741 1.00 84.25 102 GLN A CA 1
ATOM 816 C C . GLN A 1 102 ? -3.661 9.491 4.351 1.00 84.25 102 GLN A C 1
ATOM 818 O O . GLN A 1 102 ? -3.171 10.601 4.534 1.00 84.25 102 GLN A O 1
ATOM 823 N N . LEU A 1 103 ? -3.010 8.493 3.777 1.00 82.00 103 LEU A N 1
ATOM 824 C CA . LEU A 1 103 ? -1.654 8.624 3.278 1.00 82.00 103 LEU A CA 1
ATOM 825 C C . LEU A 1 103 ? -1.596 9.646 2.132 1.00 82.00 103 LEU A C 1
ATOM 827 O O . LEU A 1 103 ? -2.443 9.596 1.228 1.00 82.00 103 LEU A O 1
ATOM 831 N N . ASP A 1 104 ? -0.585 10.519 2.139 1.00 73.12 104 ASP A N 1
ATOM 832 C CA . ASP A 1 104 ? -0.390 11.529 1.090 1.00 73.12 104 ASP A CA 1
ATOM 833 C C . ASP A 1 104 ? 0.308 10.951 -0.154 1.00 73.12 104 ASP A C 1
ATOM 835 O O . ASP A 1 104 ? 1.459 10.512 -0.128 1.00 73.12 104 ASP A O 1
ATOM 839 N N . PHE A 1 105 ? -0.385 10.995 -1.292 1.00 64.56 105 PHE A N 1
ATOM 840 C CA . PHE A 1 105 ? 0.119 10.544 -2.592 1.00 64.56 105 PHE A CA 1
ATOM 841 C C . PHE A 1 105 ? 1.265 11.411 -3.143 1.00 64.56 105 PHE A C 1
ATOM 843 O O . PHE A 1 105 ? 2.039 10.949 -3.986 1.00 64.56 105 PHE A O 1
ATOM 850 N N . GLY A 1 106 ? 1.401 12.657 -2.674 1.00 59.53 106 GLY A N 1
ATOM 851 C CA . GLY A 1 106 ? 2.543 13.516 -2.992 1.00 59.53 106 GLY A CA 1
ATOM 852 C C . GLY A 1 106 ? 3.849 13.007 -2.376 1.00 59.53 106 GLY A C 1
ATOM 853 O O . GLY A 1 106 ? 4.886 13.010 -3.048 1.00 59.53 106 GLY A O 1
ATOM 854 N N . GLU A 1 107 ? 3.782 12.522 -1.134 1.00 52.78 107 GLU A N 1
ATOM 855 C CA . GLU A 1 107 ? 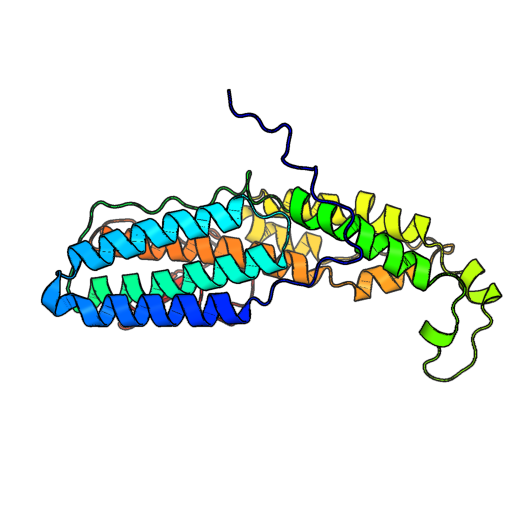4.921 11.982 -0.380 1.00 52.78 107 GLU A CA 1
ATOM 856 C C . GLU A 1 107 ? 5.190 10.501 -0.698 1.00 52.78 107 GLU A C 1
ATOM 858 O O . GLU A 1 107 ? 6.348 10.099 -0.783 1.00 52.78 107 GLU A O 1
ATOM 863 N N . MET A 1 108 ? 4.155 9.718 -1.027 1.00 62.03 108 MET A N 1
ATOM 864 C CA . MET A 1 108 ? 4.265 8.321 -1.495 1.00 62.03 108 MET A CA 1
ATOM 865 C C . MET A 1 108 ? 4.650 8.169 -2.977 1.00 62.03 108 MET A C 1
ATOM 867 O O . MET A 1 108 ? 4.501 7.095 -3.568 1.00 62.03 108 MET A O 1
ATOM 871 N N . GLY A 1 109 ? 5.118 9.241 -3.615 1.00 71.25 109 GLY A N 1
ATOM 872 C CA . GLY A 1 109 ? 5.467 9.218 -5.028 1.00 71.25 109 GLY A CA 1
ATOM 873 C C . GLY A 1 109 ? 6.500 8.133 -5.345 1.00 71.25 109 GLY A C 1
ATOM 874 O O . GLY A 1 109 ? 7.545 8.042 -4.700 1.00 71.25 109 GLY A O 1
ATOM 875 N N . MET A 1 110 ? 6.274 7.378 -6.425 1.00 78.88 110 MET A N 1
ATOM 876 C CA . MET A 1 110 ? 7.177 6.315 -6.901 1.00 78.88 110 MET A CA 1
ATOM 877 C C . MET A 1 110 ? 8.589 6.806 -7.263 1.00 78.88 110 MET A C 1
ATOM 879 O O . MET A 1 110 ? 9.463 6.011 -7.582 1.00 78.88 110 MET A O 1
ATOM 883 N N . SER A 1 111 ? 8.858 8.111 -7.190 1.00 83.06 111 SER A N 1
ATOM 884 C CA . SER A 1 111 ? 10.150 8.692 -7.543 1.00 83.06 111 SER A CA 1
ATOM 885 C C . SER A 1 111 ? 11.307 8.100 -6.739 1.00 83.06 111 SER A C 1
ATOM 887 O O . SER A 1 111 ? 12.287 7.681 -7.347 1.00 83.06 111 SER A O 1
ATOM 889 N N . ARG A 1 112 ? 11.227 8.055 -5.401 1.00 80.75 112 ARG A N 1
ATOM 890 C CA . ARG A 1 112 ? 12.343 7.540 -4.583 1.00 80.75 112 ARG A CA 1
ATOM 891 C C . ARG A 1 112 ? 12.513 6.023 -4.724 1.00 80.75 112 ARG A C 1
ATOM 893 O O . ARG A 1 112 ? 13.633 5.607 -5.025 1.00 80.75 112 ARG A O 1
ATOM 900 N N . PRO A 1 113 ? 11.435 5.213 -4.638 1.00 79.62 113 PRO A N 1
ATOM 901 C CA . PRO A 1 113 ? 11.524 3.772 -4.866 1.00 79.62 113 PRO A CA 1
ATOM 902 C C . PRO A 1 113 ? 12.048 3.377 -6.247 1.00 79.62 113 PRO A C 1
ATOM 904 O O . PRO A 1 113 ? 12.712 2.354 -6.377 1.00 79.62 113 PRO A O 1
ATOM 907 N N . LEU A 1 114 ? 11.760 4.162 -7.289 1.00 82.38 114 LEU A N 1
ATOM 908 C CA . LEU A 1 114 ? 12.293 3.899 -8.626 1.00 82.38 114 LEU A CA 1
ATOM 909 C C . LEU A 1 114 ? 13.767 4.302 -8.724 1.00 82.38 114 LEU A C 1
ATOM 911 O O . LEU A 1 114 ? 14.582 3.496 -9.164 1.00 82.38 114 LEU A O 1
ATOM 915 N N . ILE A 1 115 ? 14.141 5.496 -8.247 1.00 81.25 115 ILE A N 1
ATOM 916 C CA . ILE A 1 115 ? 15.541 5.958 -8.263 1.00 81.25 115 ILE A CA 1
ATOM 917 C C . ILE A 1 115 ? 16.460 4.974 -7.527 1.00 81.25 115 ILE A C 1
ATOM 919 O O . ILE A 1 115 ? 17.548 4.678 -8.025 1.00 81.25 115 ILE A O 1
ATOM 923 N N . SER A 1 116 ? 16.026 4.408 -6.397 1.00 79.12 116 SER A N 1
ATOM 924 C CA . SER A 1 116 ? 16.831 3.433 -5.648 1.00 79.12 116 SER A CA 1
ATOM 925 C C . SER A 1 116 ? 17.093 2.130 -6.416 1.00 79.12 116 SER A C 1
ATOM 927 O O . SER A 1 116 ? 18.093 1.462 -6.161 1.00 79.12 116 SER A O 1
ATOM 929 N N . LYS A 1 117 ? 16.259 1.789 -7.410 1.00 78.38 117 LYS A N 1
ATOM 930 C CA . LYS A 1 117 ? 16.444 0.615 -8.283 1.00 78.38 117 LYS A CA 1
ATOM 931 C C . LYS A 1 117 ? 17.345 0.891 -9.482 1.00 78.38 117 LYS A C 1
ATOM 933 O O . LYS A 1 117 ? 17.746 -0.059 -10.153 1.00 78.38 117 LYS A O 1
ATOM 938 N N . LEU A 1 118 ? 17.700 2.148 -9.755 1.00 81.75 118 LEU A N 1
ATOM 939 C CA . LEU A 1 118 ? 18.501 2.498 -10.929 1.00 81.75 118 LEU A CA 1
ATOM 940 C C . LEU A 1 118 ? 19.843 1.749 -10.991 1.00 81.75 118 LEU A C 1
ATOM 942 O O . LEU A 1 118 ? 20.135 1.199 -12.052 1.00 81.75 118 LEU A O 1
ATOM 946 N N . PRO A 1 119 ? 20.632 1.635 -9.903 1.00 80.56 119 PRO A N 1
ATOM 947 C CA . PRO A 1 119 ? 21.879 0.872 -9.939 1.00 80.56 119 PRO A CA 1
ATOM 948 C C . PRO A 1 119 ? 21.651 -0.611 -10.251 1.00 80.56 119 PRO A C 1
ATOM 950 O O . PRO A 1 119 ? 22.382 -1.189 -11.047 1.00 80.56 119 PRO A O 1
ATOM 953 N N . MET A 1 120 ? 20.603 -1.214 -9.677 1.00 77.94 120 MET A N 1
ATOM 954 C CA . MET A 1 120 ? 20.250 -2.615 -9.927 1.00 77.94 120 MET A CA 1
ATOM 955 C C . MET A 1 120 ? 19.878 -2.843 -11.395 1.00 77.94 120 MET A C 1
ATOM 957 O O . MET A 1 120 ? 20.370 -3.785 -12.009 1.00 77.94 120 MET A O 1
ATOM 961 N N . ILE A 1 121 ? 19.040 -1.977 -11.972 1.00 80.00 121 ILE A N 1
ATOM 962 C CA . ILE A 1 121 ? 18.662 -2.066 -13.389 1.00 80.00 121 ILE A CA 1
ATOM 963 C C . ILE A 1 121 ? 19.876 -1.830 -14.287 1.00 80.00 121 ILE A C 1
ATOM 965 O O . ILE A 1 121 ? 20.052 -2.530 -15.280 1.00 80.00 121 ILE A O 1
ATOM 969 N N . HIS A 1 122 ? 20.739 -0.877 -13.944 1.00 83.12 122 HIS A N 1
ATOM 970 C CA . HIS A 1 122 ? 21.957 -0.597 -14.701 1.00 83.12 122 HIS A CA 1
ATOM 971 C C . HIS A 1 122 ? 22.928 -1.781 -14.712 1.00 83.12 122 HIS A C 1
ATOM 973 O O . HIS A 1 122 ? 23.438 -2.151 -15.766 1.00 83.12 122 HIS A O 1
ATOM 979 N N . GLU A 1 123 ? 23.149 -2.427 -13.569 1.00 82.88 123 GLU A N 1
ATOM 980 C CA . GLU A 1 123 ? 24.002 -3.617 -13.518 1.00 82.88 123 GLU A CA 1
ATOM 981 C C . GLU A 1 123 ? 23.348 -4.828 -14.182 1.00 82.88 123 GLU A C 1
ATOM 983 O O . GLU A 1 123 ? 24.008 -5.517 -14.954 1.00 82.88 123 GLU A O 1
ATOM 988 N N . ALA A 1 124 ? 22.047 -5.055 -13.974 1.00 80.50 124 ALA A N 1
ATOM 989 C CA . ALA A 1 124 ? 21.322 -6.122 -14.664 1.00 80.50 124 ALA A CA 1
ATOM 990 C C . ALA A 1 124 ? 21.379 -5.938 -16.187 1.00 80.50 124 ALA A C 1
ATOM 992 O O . ALA A 1 124 ? 21.625 -6.887 -16.927 1.00 80.50 124 ALA A O 1
ATOM 993 N N . THR A 1 125 ? 21.218 -4.702 -16.666 1.00 82.88 125 THR A N 1
ATOM 994 C CA . THR A 1 125 ? 21.307 -4.410 -18.097 1.00 82.88 125 THR A CA 1
ATOM 995 C C . THR A 1 125 ? 22.728 -4.566 -18.627 1.00 82.88 125 THR A C 1
ATOM 997 O O . THR A 1 125 ? 22.885 -5.093 -19.725 1.00 82.88 125 THR A O 1
ATOM 1000 N N . LYS A 1 126 ? 23.766 -4.181 -17.880 1.00 84.75 126 LYS A N 1
ATOM 1001 C CA . LYS A 1 126 ? 25.162 -4.445 -18.264 1.00 84.75 126 LYS A CA 1
ATOM 1002 C C . LYS A 1 126 ? 25.513 -5.927 -18.272 1.00 84.75 126 LYS A C 1
ATOM 1004 O O . LYS A 1 126 ? 26.225 -6.358 -19.171 1.00 84.75 126 LYS A O 1
ATOM 1009 N N . LEU A 1 127 ? 25.011 -6.700 -17.311 1.00 83.06 127 LEU A N 1
ATOM 1010 C CA . LEU A 1 127 ? 25.243 -8.141 -17.235 1.00 83.06 127 LEU A CA 1
ATOM 1011 C C . LEU A 1 127 ? 24.722 -8.854 -18.488 1.00 83.06 127 LEU A C 1
ATOM 1013 O O . LEU A 1 127 ? 25.303 -9.836 -18.919 1.00 83.06 127 LEU A O 1
ATOM 1017 N N . LEU A 1 128 ? 23.675 -8.337 -19.123 1.00 79.88 128 LEU A N 1
ATOM 1018 C CA . LEU A 1 128 ? 23.149 -8.875 -20.378 1.00 79.88 128 LEU A CA 1
ATOM 1019 C C . LEU A 1 128 ? 24.001 -8.520 -21.615 1.00 79.88 128 LEU A C 1
ATOM 1021 O O . LEU A 1 128 ? 23.803 -9.093 -22.686 1.00 79.88 128 LEU A O 1
ATOM 1025 N N . ASP A 1 129 ? 24.947 -7.582 -21.517 1.00 83.12 129 ASP A N 1
ATOM 1026 C CA . ASP A 1 129 ? 25.741 -7.138 -22.664 1.00 83.12 129 ASP A CA 1
ATOM 1027 C C . ASP A 1 129 ? 26.886 -8.105 -22.994 1.00 83.12 129 ASP A C 1
ATOM 1029 O O . ASP A 1 129 ? 27.903 -8.176 -22.307 1.00 83.12 129 ASP A O 1
ATOM 1033 N N . GLY A 1 130 ? 26.740 -8.833 -24.104 1.00 74.00 130 GLY A N 1
ATOM 1034 C CA . GLY A 1 130 ? 27.778 -9.721 -24.626 1.00 74.00 130 GLY A CA 1
ATOM 1035 C C . GLY A 1 130 ? 27.966 -11.028 -23.852 1.00 74.00 130 GLY A C 1
ATOM 1036 O O . GLY A 1 130 ? 28.964 -11.697 -24.111 1.00 74.00 130 GLY A O 1
ATOM 1037 N N . ASN A 1 131 ? 27.021 -11.384 -22.976 1.00 79.88 131 ASN A N 1
ATOM 1038 C CA . ASN A 1 131 ? 26.988 -12.630 -22.204 1.00 79.88 131 ASN A CA 1
ATOM 1039 C C . ASN A 1 131 ? 25.914 -13.579 -22.771 1.00 79.88 131 ASN A C 1
ATOM 1041 O O . ASN A 1 131 ? 24.742 -13.494 -22.393 1.00 79.88 131 ASN A O 1
ATOM 1045 N N . PRO A 1 132 ? 26.271 -14.427 -23.751 1.00 71.50 132 PRO A N 1
ATOM 1046 C CA . PRO A 1 132 ? 25.318 -15.262 -24.473 1.00 71.50 132 PRO A CA 1
ATOM 1047 C C . PRO A 1 132 ? 24.666 -16.371 -23.668 1.00 71.50 132 PRO A C 1
ATOM 1049 O O . PRO A 1 132 ? 23.522 -16.722 -23.953 1.00 71.50 132 PRO A O 1
ATOM 1052 N N . GLU A 1 133 ? 25.336 -16.850 -22.627 1.00 75.12 133 GLU A N 1
ATOM 1053 C CA . GLU A 1 133 ? 24.798 -17.838 -21.695 1.00 75.12 133 GLU A CA 1
ATOM 1054 C C . GLU A 1 133 ? 23.493 -17.395 -21.013 1.00 75.12 133 GLU A C 1
ATOM 1056 O O . GLU A 1 133 ? 22.721 -18.237 -20.563 1.00 75.12 133 GLU A O 1
ATOM 1061 N N . LEU A 1 134 ? 23.206 -16.090 -20.962 1.00 72.75 134 LEU A N 1
ATOM 1062 C CA . LEU A 1 134 ? 21.979 -15.551 -20.364 1.00 72.75 134 LEU A CA 1
ATOM 1063 C C . LEU A 1 134 ? 20.765 -15.592 -21.308 1.00 72.75 134 LEU A C 1
ATOM 1065 O O . LEU A 1 134 ? 19.650 -15.301 -20.877 1.00 72.75 134 LEU A O 1
ATOM 1069 N N . PHE A 1 135 ? 20.969 -15.944 -22.580 1.00 69.50 135 PHE A N 1
ATOM 1070 C CA . PHE A 1 135 ? 19.932 -15.975 -23.621 1.00 69.50 135 PHE A CA 1
ATOM 1071 C C . PHE A 1 135 ? 19.755 -17.359 -24.257 1.00 69.50 135 PHE A C 1
ATOM 1073 O O . PHE A 1 135 ? 18.942 -17.521 -25.168 1.00 69.50 135 PHE A O 1
ATOM 1080 N N . ASP A 1 136 ? 20.522 -18.344 -23.801 1.00 64.19 136 ASP A N 1
ATOM 1081 C CA . ASP A 1 136 ? 20.606 -19.664 -24.408 1.00 64.19 136 ASP A CA 1
ATOM 1082 C C . ASP A 1 136 ? 19.456 -20.549 -23.897 1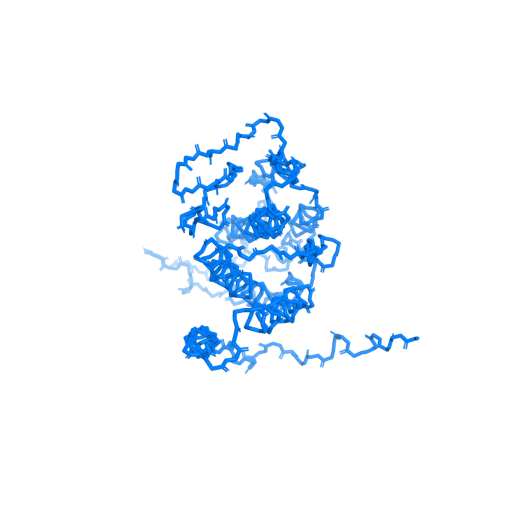.00 64.19 136 ASP A C 1
ATOM 1084 O O . ASP A 1 136 ? 19.572 -21.215 -22.869 1.00 64.19 136 ASP A O 1
ATOM 1088 N N . TYR A 1 137 ? 18.296 -20.478 -24.560 1.00 56.97 137 TYR A N 1
ATOM 1089 C CA . TYR A 1 137 ? 17.148 -21.326 -24.208 1.00 56.97 137 TYR A CA 1
ATOM 1090 C C . TYR A 1 137 ? 17.104 -22.630 -25.015 1.00 56.97 137 TYR A C 1
ATOM 1092 O O . TYR A 1 137 ? 16.504 -23.573 -24.531 1.00 56.97 137 TYR A O 1
ATOM 1100 N N . ASP A 1 138 ? 17.756 -22.702 -26.187 1.00 59.78 138 ASP A N 1
ATOM 1101 C CA . ASP A 1 138 ? 17.831 -23.907 -27.043 1.00 59.78 138 ASP A CA 1
ATOM 1102 C C . ASP A 1 138 ? 18.936 -23.818 -28.140 1.00 59.78 138 ASP A C 1
ATOM 1104 O O . ASP A 1 138 ? 18.893 -24.543 -29.140 1.00 59.78 138 ASP A O 1
ATOM 1108 N N . GLY A 1 139 ? 19.937 -22.927 -28.023 1.00 61.75 139 GLY A N 1
ATOM 1109 C CA . GLY A 1 139 ? 20.977 -22.788 -29.050 1.00 61.75 139 GLY A CA 1
ATOM 1110 C C . GLY A 1 139 ? 21.920 -21.589 -28.888 1.00 61.75 139 GLY A C 1
ATOM 1111 O O . GLY A 1 139 ? 21.500 -20.471 -28.600 1.00 61.75 139 GLY A O 1
ATOM 1112 N N . TYR A 1 140 ? 23.203 -21.815 -29.190 1.00 74.44 140 TYR A N 1
ATOM 1113 C CA . TYR A 1 140 ? 24.284 -20.843 -29.004 1.00 74.44 140 TYR A CA 1
ATOM 1114 C C . TYR A 1 140 ? 24.086 -19.557 -29.821 1.00 74.44 140 TYR A C 1
ATOM 1116 O O . TYR A 1 140 ? 24.244 -19.545 -31.048 1.00 74.44 140 TYR A O 1
ATOM 1124 N N . ILE A 1 141 ? 23.826 -18.444 -29.134 1.00 77.00 141 ILE A N 1
ATOM 1125 C CA . ILE A 1 141 ? 23.861 -17.100 -29.719 1.00 77.00 141 ILE A CA 1
ATOM 1126 C C . ILE A 1 141 ? 25.277 -16.543 -29.530 1.00 77.00 141 ILE A C 1
ATOM 1128 O O . ILE A 1 141 ? 25.717 -16.390 -28.401 1.00 77.00 141 ILE A O 1
ATOM 1132 N N . PRO A 1 142 ? 26.029 -16.175 -30.576 1.00 83.00 142 PRO A N 1
ATOM 1133 C CA . PRO A 1 142 ? 27.342 -15.566 -30.380 1.00 83.00 142 PRO A CA 1
ATOM 1134 C C . PRO A 1 142 ? 27.250 -14.198 -29.681 1.00 83.00 142 PRO A C 1
ATOM 1136 O O . PRO A 1 142 ? 26.429 -13.358 -30.051 1.00 83.00 142 PRO A O 1
ATOM 1139 N N . GLY A 1 143 ? 28.161 -13.897 -28.749 1.00 82.25 143 GLY A N 1
ATOM 1140 C CA . GLY A 1 143 ? 28.149 -12.626 -28.002 1.00 82.25 143 GLY A CA 1
ATOM 1141 C C . GLY A 1 143 ? 28.228 -11.359 -28.876 1.00 82.25 143 GLY A C 1
ATOM 1142 O O . GLY A 1 143 ? 27.678 -10.317 -28.520 1.00 82.25 143 GLY A O 1
ATOM 1143 N N . TRP A 1 144 ? 28.842 -11.435 -30.065 1.00 85.00 144 TRP A N 1
ATOM 1144 C CA . TRP A 1 144 ? 28.845 -10.322 -31.026 1.00 85.00 144 TRP A CA 1
ATOM 1145 C C . TRP A 1 144 ? 27.447 -10.023 -31.584 1.00 85.00 144 TRP A C 1
ATOM 1147 O O . TRP A 1 144 ? 27.137 -8.863 -31.852 1.00 85.00 144 TRP A O 1
ATOM 1157 N N . MET A 1 145 ? 26.599 -11.045 -31.729 1.00 83.38 145 MET A N 1
ATOM 1158 C CA . MET A 1 145 ? 25.226 -10.897 -32.203 1.00 83.38 145 MET A CA 1
ATOM 1159 C C . MET A 1 145 ? 24.387 -10.173 -31.150 1.00 83.38 145 MET A C 1
ATOM 1161 O O . MET A 1 145 ? 23.685 -9.226 -31.492 1.00 83.38 145 MET A O 1
ATOM 1165 N N . ILE A 1 146 ? 24.554 -10.522 -29.869 1.00 82.88 146 ILE A N 1
ATOM 1166 C CA . ILE A 1 146 ? 23.912 -9.831 -28.736 1.00 82.88 146 ILE A CA 1
ATOM 1167 C C . ILE A 1 146 ? 24.294 -8.356 -28.721 1.00 82.88 146 ILE A C 1
ATOM 1169 O O . ILE A 1 146 ? 23.417 -7.497 -28.701 1.00 82.88 146 ILE A O 1
ATOM 1173 N N . ARG A 1 147 ? 25.586 -8.037 -28.857 1.00 84.31 147 ARG A N 1
ATOM 1174 C CA . ARG A 1 147 ? 26.056 -6.642 -28.915 1.00 84.31 147 ARG A CA 1
ATOM 1175 C C . ARG A 1 147 ? 25.470 -5.839 -30.078 1.00 84.31 147 ARG A C 1
ATOM 1177 O O . ARG A 1 147 ? 25.476 -4.610 -30.014 1.00 84.31 147 ARG A O 1
ATOM 1184 N N . LEU A 1 148 ? 24.992 -6.470 -31.156 1.00 84.38 148 LEU A N 1
ATOM 1185 C CA . LEU A 1 148 ? 24.330 -5.766 -32.263 1.00 84.38 148 LEU A CA 1
ATOM 1186 C C . LEU A 1 148 ? 22.880 -5.393 -31.939 1.00 84.38 148 LEU A C 1
ATOM 1188 O O . LEU A 1 148 ? 22.448 -4.304 -32.313 1.00 84.38 148 LEU A O 1
ATOM 1192 N N . ILE A 1 149 ? 22.162 -6.271 -31.238 1.00 82.62 149 ILE A N 1
ATOM 1193 C CA . ILE A 1 149 ? 20.703 -6.203 -31.034 1.00 82.62 149 ILE A CA 1
ATOM 1194 C C . ILE A 1 149 ? 20.285 -5.785 -29.618 1.00 82.62 149 ILE A C 1
ATOM 1196 O O . ILE A 1 149 ? 19.105 -5.511 -29.382 1.00 82.62 149 ILE A O 1
ATOM 1200 N N . TYR A 1 150 ? 21.238 -5.724 -28.690 1.00 86.19 150 TYR A N 1
ATOM 1201 C CA . TYR A 1 150 ? 21.068 -5.284 -27.315 1.00 86.19 150 TYR A CA 1
ATOM 1202 C C . TYR A 1 150 ? 22.009 -4.115 -27.014 1.00 86.19 150 TYR A C 1
ATOM 1204 O O . TYR A 1 150 ? 23.206 -4.163 -27.302 1.00 86.19 150 TYR A O 1
ATOM 1212 N N . LYS A 1 151 ? 21.455 -3.033 -26.463 1.00 88.06 151 LYS A N 1
ATOM 1213 C CA . LYS A 1 151 ? 22.178 -1.798 -26.140 1.00 88.06 151 LYS A CA 1
ATOM 1214 C C . LYS A 1 151 ? 21.858 -1.408 -24.696 1.00 88.06 151 LYS A C 1
ATOM 1216 O O . LYS A 1 151 ? 20.844 -0.743 -24.483 1.00 88.06 151 LYS A O 1
ATOM 1221 N N . PRO A 1 152 ? 22.704 -1.760 -23.708 1.00 85.69 152 PRO A N 1
ATOM 1222 C CA . PRO A 1 152 ? 22.380 -1.603 -22.287 1.00 85.69 152 PRO A CA 1
ATOM 1223 C C . PRO A 1 152 ? 22.013 -0.160 -21.920 1.00 85.69 152 PRO A C 1
ATOM 1225 O O . PRO A 1 152 ? 20.956 0.075 -21.349 1.00 85.69 152 PRO A O 1
ATOM 1228 N N . ASN A 1 153 ? 22.796 0.829 -22.366 1.00 85.38 153 ASN A N 1
ATOM 1229 C CA . ASN A 1 153 ? 22.498 2.242 -22.098 1.00 85.38 153 ASN A CA 1
ATOM 1230 C C . ASN A 1 153 ? 21.182 2.712 -22.742 1.00 85.38 153 ASN A C 1
ATOM 1232 O O . ASN A 1 153 ? 20.477 3.531 -22.164 1.00 85.38 153 ASN A O 1
ATOM 1236 N N . MET A 1 154 ? 20.821 2.193 -23.924 1.00 85.69 154 MET A N 1
ATOM 1237 C CA . MET A 1 154 ? 19.523 2.515 -24.527 1.00 85.69 154 MET A CA 1
ATOM 1238 C C . MET A 1 154 ? 18.382 1.888 -23.727 1.00 85.69 154 MET A C 1
ATOM 1240 O O . MET A 1 154 ? 17.355 2.531 -23.553 1.00 85.69 154 MET A O 1
ATOM 1244 N N . THR A 1 155 ? 18.562 0.665 -23.222 1.00 84.12 155 THR A N 1
ATOM 1245 C CA . THR A 1 155 ? 17.589 0.002 -22.344 1.00 84.12 155 THR A CA 1
ATOM 1246 C C . THR A 1 155 ? 17.385 0.804 -21.064 1.00 84.12 155 THR A C 1
ATOM 1248 O O . THR A 1 155 ? 16.247 1.122 -20.730 1.00 84.12 155 THR A O 1
ATOM 1251 N N . THR A 1 156 ? 18.468 1.205 -20.393 1.00 82.81 156 THR A N 1
ATOM 1252 C CA . THR A 1 156 ? 18.402 2.033 -19.181 1.00 82.81 156 THR A CA 1
ATOM 1253 C C . THR A 1 156 ? 17.703 3.364 -19.451 1.00 82.81 156 THR A C 1
ATOM 1255 O O . THR A 1 156 ? 16.776 3.702 -18.722 1.00 82.81 156 THR A O 1
ATOM 1258 N N . ASN A 1 157 ? 18.050 4.076 -20.531 1.00 83.94 157 ASN A N 1
ATOM 1259 C CA . ASN A 1 157 ? 17.389 5.340 -20.883 1.00 83.94 157 ASN A CA 1
ATOM 1260 C C . ASN A 1 157 ? 15.900 5.150 -21.198 1.00 83.94 157 ASN A C 1
ATOM 1262 O O . ASN A 1 157 ? 15.075 5.967 -20.802 1.00 83.94 157 ASN A O 1
ATOM 1266 N N . MET A 1 158 ? 15.530 4.057 -21.872 1.00 81.81 158 MET A N 1
ATOM 1267 C CA . MET A 1 158 ? 14.121 3.732 -22.090 1.00 81.81 158 MET A CA 1
ATOM 1268 C C . MET A 1 158 ? 13.395 3.565 -20.749 1.00 81.81 158 MET A C 1
ATOM 1270 O O . MET A 1 158 ? 12.367 4.209 -20.546 1.00 81.81 158 MET A O 1
ATOM 1274 N N . VAL A 1 159 ? 13.933 2.777 -19.806 1.00 80.81 159 VAL A N 1
ATOM 1275 C CA . VAL A 1 159 ? 13.358 2.629 -18.451 1.00 80.81 159 VAL A CA 1
ATOM 1276 C C . VAL A 1 159 ? 13.144 3.998 -17.796 1.00 80.81 159 VAL A C 1
ATOM 1278 O O . VAL A 1 159 ? 12.027 4.325 -17.385 1.00 80.81 159 VAL A O 1
ATOM 1281 N N . THR A 1 160 ? 14.211 4.792 -17.701 1.00 81.50 160 THR A N 1
ATOM 1282 C CA . THR A 1 160 ? 14.257 5.990 -16.855 1.00 81.50 160 THR A CA 1
ATOM 1283 C C . THR A 1 160 ? 13.543 7.192 -17.457 1.00 81.50 160 THR A C 1
ATOM 1285 O O . THR A 1 160 ? 12.917 7.946 -16.715 1.00 81.50 160 THR A O 1
ATOM 1288 N N . GLU A 1 161 ? 13.600 7.379 -18.776 1.00 81.44 161 GLU A N 1
ATOM 1289 C CA . GLU A 1 161 ? 13.039 8.559 -19.447 1.00 81.44 161 GLU A CA 1
ATOM 1290 C C . GLU A 1 161 ? 11.646 8.298 -20.024 1.00 81.44 161 GLU A C 1
ATOM 1292 O O . GLU A 1 161 ? 10.819 9.209 -20.084 1.00 81.44 161 GLU A O 1
ATOM 1297 N N . GLN A 1 162 ? 11.349 7.061 -20.436 1.00 78.94 162 GLN A N 1
ATOM 1298 C CA . GLN A 1 162 ? 10.091 6.748 -21.118 1.00 78.94 162 GLN A CA 1
ATOM 1299 C C . GLN A 1 162 ? 9.053 6.096 -20.196 1.00 78.94 162 GLN A C 1
ATOM 1301 O O . GLN A 1 162 ? 7.857 6.383 -20.331 1.00 78.94 162 GLN A O 1
ATOM 1306 N N . TYR A 1 163 ? 9.473 5.218 -19.276 1.00 80.31 163 TYR A N 1
ATOM 1307 C CA . TYR A 1 163 ? 8.543 4.416 -18.466 1.00 80.31 163 TYR A CA 1
ATOM 1308 C C . TYR A 1 163 ? 8.372 4.944 -17.047 1.00 80.31 163 TYR A C 1
ATOM 1310 O O . TYR A 1 163 ? 7.245 5.191 -16.623 1.00 80.31 163 TYR A O 1
ATOM 1318 N N . TRP A 1 164 ? 9.453 5.175 -16.310 1.00 83.56 164 TRP A N 1
ATOM 1319 C CA . TRP A 1 164 ? 9.367 5.647 -14.927 1.00 83.56 164 TRP A CA 1
ATOM 1320 C C . TRP A 1 164 ? 8.564 6.937 -14.728 1.00 83.56 164 TRP A C 1
ATOM 1322 O O . TRP A 1 164 ? 7.751 6.964 -13.801 1.00 83.56 164 TRP A O 1
ATOM 1332 N N . PRO A 1 165 ? 8.658 7.971 -15.591 1.00 85.62 165 PRO A N 1
ATOM 1333 C CA . PRO A 1 165 ? 7.865 9.186 -15.418 1.00 85.62 165 PRO A CA 1
ATOM 1334 C C . PRO A 1 165 ? 6.360 8.918 -15.435 1.00 85.62 165 PRO A C 1
ATOM 1336 O O . PRO A 1 165 ? 5.609 9.585 -14.728 1.00 85.62 165 PRO A O 1
ATOM 1339 N N . LYS A 1 166 ? 5.917 7.901 -16.183 1.00 84.69 166 LYS A N 1
ATOM 1340 C CA . LYS A 1 166 ? 4.514 7.486 -16.221 1.00 84.69 166 LYS A CA 1
ATOM 1341 C C . LYS A 1 166 ? 4.049 6.935 -14.876 1.00 84.69 166 LYS A C 1
ATOM 1343 O O . LYS A 1 166 ? 2.993 7.328 -14.398 1.00 84.69 166 LYS A O 1
ATOM 1348 N N . TYR A 1 167 ? 4.852 6.083 -14.240 1.00 83.81 167 TYR A N 1
ATOM 1349 C CA . TYR A 1 167 ? 4.546 5.533 -12.916 1.00 83.81 167 TYR A CA 1
ATOM 1350 C C . TYR A 1 167 ? 4.630 6.584 -11.812 1.00 83.81 167 TYR A C 1
ATOM 1352 O O . TYR A 1 167 ? 3.792 6.596 -10.916 1.00 83.81 167 TYR A O 1
ATOM 1360 N N . ILE A 1 168 ? 5.585 7.512 -11.910 1.00 86.00 168 ILE A N 1
ATOM 1361 C CA . ILE A 1 168 ? 5.695 8.653 -10.991 1.00 86.00 168 ILE A CA 1
ATOM 1362 C C . ILE A 1 168 ? 4.473 9.571 -11.107 1.00 86.00 168 ILE A C 1
ATOM 1364 O O . ILE A 1 168 ? 4.013 10.117 -10.106 1.00 86.00 168 ILE A O 1
ATOM 1368 N N . GLN A 1 169 ? 3.946 9.769 -12.316 1.00 86.75 169 GLN A N 1
ATOM 1369 C CA . GLN A 1 169 ? 2.703 10.515 -12.510 1.00 86.75 169 GLN A CA 1
ATOM 1370 C C . GLN A 1 169 ? 1.502 9.740 -11.970 1.00 86.75 169 GLN A C 1
ATOM 1372 O O . GLN A 1 169 ? 0.698 10.314 -11.241 1.00 86.75 169 GLN A O 1
ATOM 1377 N N . LEU A 1 170 ? 1.409 8.443 -12.281 1.00 86.06 170 LEU A N 1
ATOM 1378 C CA . LEU A 1 170 ? 0.317 7.579 -11.838 1.00 86.06 170 LEU A CA 1
ATOM 1379 C C . LEU A 1 170 ? 0.219 7.526 -10.304 1.00 86.06 170 LEU A C 1
ATOM 1381 O O . LEU A 1 170 ? -0.885 7.607 -9.776 1.00 86.06 170 LEU A O 1
ATOM 1385 N N . SER A 1 171 ? 1.351 7.487 -9.591 1.00 85.44 171 SER A N 1
ATOM 1386 C CA . SER A 1 171 ? 1.379 7.428 -8.121 1.00 85.44 171 SER A CA 1
ATOM 1387 C C . SER A 1 171 ? 0.879 8.696 -7.427 1.00 85.44 171 SER A C 1
ATOM 1389 O O . SER A 1 171 ? 0.623 8.666 -6.231 1.00 85.44 171 SER A O 1
ATOM 1391 N N . LYS A 1 172 ? 0.796 9.819 -8.151 1.00 86.94 172 LYS A N 1
ATOM 1392 C CA . LYS A 1 172 ? 0.364 11.121 -7.616 1.00 86.94 172 LYS A CA 1
ATOM 1393 C C . LYS A 1 172 ? -1.118 11.403 -7.850 1.00 86.94 172 LYS A C 1
ATOM 1395 O O . LYS A 1 172 ? -1.612 12.444 -7.427 1.00 86.94 172 LYS A O 1
ATOM 1400 N N . LEU A 1 173 ? -1.802 10.531 -8.584 1.00 89.38 173 LEU A N 1
ATOM 1401 C CA . LEU A 1 173 ? -3.213 10.704 -8.891 1.00 89.38 173 LEU A CA 1
ATOM 1402 C C . LEU A 1 173 ? -4.071 10.434 -7.656 1.00 89.38 173 LEU A C 1
ATOM 1404 O O . LEU A 1 173 ? -3.714 9.641 -6.787 1.00 89.38 173 LEU A O 1
ATOM 1408 N N . SER A 1 174 ? -5.250 11.048 -7.613 1.00 90.38 174 SER A N 1
ATOM 1409 C CA . SER A 1 174 ? -6.294 10.615 -6.680 1.00 90.38 174 SER A CA 1
ATOM 1410 C C . SER A 1 174 ? -6.782 9.196 -7.018 1.00 90.38 174 SER A C 1
ATOM 1412 O O . SER A 1 174 ? -6.616 8.721 -8.141 1.00 90.38 174 SER A O 1
ATOM 1414 N N . ALA A 1 175 ? -7.439 8.515 -6.072 1.00 91.31 175 ALA A N 1
ATOM 1415 C CA . ALA A 1 175 ? -7.968 7.163 -6.297 1.00 91.31 175 ALA A CA 1
ATOM 1416 C C . ALA A 1 175 ? -8.924 7.090 -7.506 1.00 91.31 175 ALA A C 1
ATOM 1418 O O . ALA A 1 175 ? -8.809 6.186 -8.333 1.00 91.31 175 ALA A O 1
ATOM 1419 N N . SER A 1 176 ? -9.821 8.068 -7.665 1.00 92.75 176 SER A N 1
ATOM 1420 C CA . SER A 1 176 ? -10.728 8.125 -8.818 1.00 92.75 176 SER A CA 1
ATOM 1421 C C . SER A 1 176 ? -9.988 8.325 -10.145 1.00 92.75 176 SER A C 1
ATOM 1423 O O . SER A 1 176 ? -10.275 7.640 -11.131 1.00 92.75 176 SER A O 1
ATOM 1425 N N . GLU A 1 177 ? -8.988 9.208 -10.181 1.00 92.12 177 GLU A N 1
ATOM 1426 C CA . GLU A 1 177 ? -8.176 9.408 -11.382 1.00 92.12 177 GLU A CA 1
ATOM 1427 C C . GLU A 1 177 ? -7.346 8.167 -11.718 1.00 92.12 177 GLU A C 1
ATOM 1429 O O . GLU A 1 177 ? -7.302 7.770 -12.884 1.00 92.12 177 GLU A O 1
ATOM 1434 N N . PHE A 1 178 ? -6.744 7.526 -10.712 1.00 91.31 178 PHE A N 1
ATOM 1435 C CA . PHE A 1 178 ? -6.027 6.262 -10.860 1.00 91.31 178 PHE A CA 1
ATOM 1436 C C . PHE A 1 178 ? -6.930 5.193 -11.479 1.00 91.31 178 PHE A C 1
ATOM 1438 O O . PHE A 1 178 ? -6.567 4.588 -12.491 1.00 91.31 178 PHE A O 1
ATOM 1445 N N . ALA A 1 179 ? -8.146 5.024 -10.951 1.00 92.19 179 ALA A N 1
ATOM 1446 C CA . ALA A 1 179 ? -9.101 4.053 -11.473 1.00 92.19 179 ALA A CA 1
ATOM 1447 C C . ALA A 1 179 ? -9.420 4.276 -12.957 1.00 92.19 179 ALA A C 1
ATOM 1449 O O . ALA A 1 179 ? -9.489 3.309 -13.713 1.00 92.19 179 ALA A O 1
ATOM 1450 N N . SER A 1 180 ? -9.534 5.534 -13.392 1.00 90.06 180 SER A N 1
ATOM 1451 C CA . SER A 1 180 ? -9.807 5.868 -14.796 1.00 90.06 180 SER A CA 1
ATOM 1452 C C . SER A 1 180 ? -8.592 5.754 -15.728 1.00 90.06 180 SER A C 1
ATOM 1454 O O . SER A 1 180 ? -8.762 5.496 -16.918 1.00 90.06 180 SER A O 1
ATOM 1456 N N . LYS A 1 181 ? -7.368 5.951 -15.218 1.00 88.19 181 LYS A N 1
ATOM 1457 C CA . LYS A 1 181 ? -6.168 6.112 -16.057 1.00 88.19 181 LYS A CA 1
ATOM 1458 C C . LYS A 1 181 ? -5.221 4.916 -16.043 1.00 88.19 181 LYS A C 1
ATOM 1460 O O . LYS A 1 181 ? -4.491 4.752 -17.015 1.00 88.19 181 LYS A O 1
ATOM 1465 N N . HIS A 1 182 ? -5.214 4.078 -15.003 1.00 85.31 182 HIS A N 1
ATOM 1466 C CA . HIS A 1 182 ? -4.205 3.016 -14.834 1.00 85.31 182 HIS A CA 1
ATOM 1467 C C . HIS A 1 182 ? -4.091 2.070 -16.050 1.00 85.31 182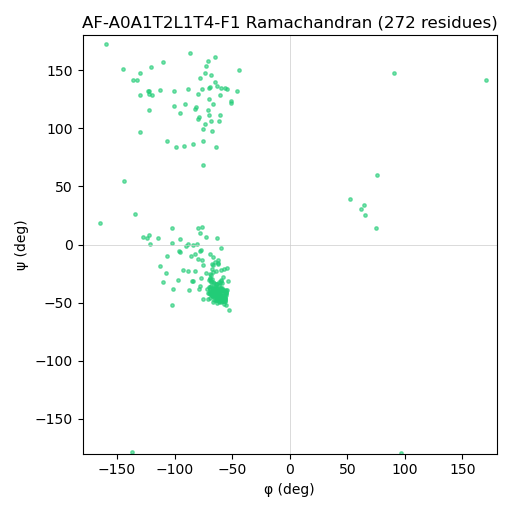 HIS A C 1
ATOM 1469 O O . HIS A 1 182 ? -2.982 1.753 -16.479 1.00 85.31 182 HIS A O 1
ATOM 1475 N N . ALA A 1 183 ? -5.215 1.713 -16.681 1.00 80.75 183 ALA A N 1
ATOM 1476 C CA . ALA A 1 183 ? -5.247 0.864 -17.874 1.00 80.75 183 ALA A CA 1
ATOM 1477 C C . ALA A 1 183 ? -4.621 1.516 -19.125 1.00 80.75 183 ALA A C 1
ATOM 1479 O O . ALA A 1 183 ? -4.144 0.821 -20.012 1.00 80.75 183 ALA A O 1
ATOM 1480 N N . ALA A 1 184 ? -4.559 2.848 -19.211 1.00 75.62 184 ALA A N 1
ATOM 1481 C CA . ALA A 1 184 ? -3.835 3.522 -20.296 1.00 75.62 184 ALA A CA 1
ATOM 1482 C C . ALA A 1 184 ? -2.307 3.458 -20.102 1.00 75.62 184 ALA A C 1
ATOM 1484 O O . ALA A 1 184 ? -1.536 3.672 -21.038 1.00 75.62 184 ALA A O 1
ATOM 1485 N N . TYR A 1 185 ? -1.858 3.158 -18.880 1.00 68.94 185 TYR A N 1
ATOM 1486 C CA . TYR A 1 185 ? -0.449 3.033 -18.525 1.00 68.94 185 TYR A CA 1
ATOM 1487 C C . TYR A 1 185 ? 0.068 1.584 -18.580 1.00 68.94 185 TYR A C 1
ATOM 1489 O O . TYR A 1 185 ? 1.275 1.387 -18.436 1.00 68.94 185 TYR A O 1
ATOM 1497 N N . THR A 1 186 ? -0.797 0.580 -18.798 1.00 61.75 186 THR A N 1
ATOM 1498 C CA . THR A 1 186 ? -0.394 -0.829 -19.027 1.00 61.75 186 THR A CA 1
ATOM 1499 C C . THR A 1 186 ? 0.018 -1.092 -20.474 1.00 61.75 186 THR A C 1
ATOM 1501 O O . THR A 1 186 ? 0.776 -2.020 -20.746 1.00 61.75 186 THR A O 1
ATOM 1504 N N . THR A 1 187 ? -0.430 -0.270 -21.426 1.00 57.84 187 THR A N 1
ATOM 1505 C CA . THR A 1 187 ? -0.081 -0.451 -22.836 1.00 57.84 187 THR A CA 1
ATOM 1506 C C . THR A 1 187 ? 1.352 -0.004 -23.106 1.00 57.84 187 THR A C 1
ATOM 1508 O O . THR A 1 187 ? 1.657 1.180 -23.284 1.00 57.84 187 THR A O 1
ATOM 1511 N N 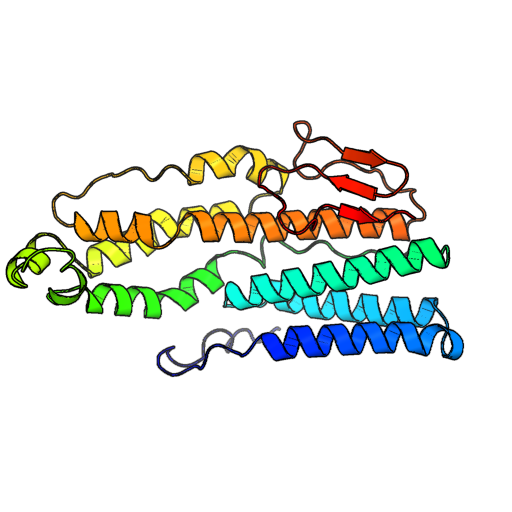. PHE A 1 188 ? 2.251 -0.986 -23.157 1.00 59.56 188 PHE A N 1
ATOM 1512 C CA . PHE A 1 188 ? 3.596 -0.809 -23.679 1.00 59.56 188 PHE A CA 1
ATOM 1513 C C . PHE A 1 188 ? 3.518 -0.569 -25.188 1.00 59.56 188 PHE A C 1
ATOM 1515 O O . PHE A 1 188 ? 3.283 -1.484 -25.976 1.00 59.56 188 PHE A O 1
ATOM 1522 N N . HIS A 1 189 ? 3.735 0.671 -25.615 1.00 58.38 189 HIS A N 1
ATOM 1523 C CA . HIS A 1 189 ? 3.959 0.941 -27.027 1.00 58.38 189 HIS A CA 1
ATOM 1524 C C . HIS A 1 189 ? 5.404 0.586 -27.366 1.00 58.38 189 HIS A C 1
ATOM 1526 O O . HIS A 1 189 ? 6.333 1.286 -26.953 1.00 58.38 189 HIS A O 1
ATOM 1532 N N . MET A 1 190 ? 5.589 -0.497 -28.129 1.00 54.19 190 MET A N 1
ATOM 1533 C CA . MET A 1 190 ? 6.835 -0.741 -28.850 1.00 54.19 190 MET A CA 1
ATOM 1534 C C . MET A 1 190 ? 7.013 0.372 -29.887 1.00 54.19 190 MET A C 1
ATOM 1536 O O . MET A 1 190 ? 6.725 0.195 -31.067 1.00 54.19 190 MET A O 1
ATOM 1540 N N . ASN A 1 191 ? 7.560 1.512 -29.474 1.00 54.88 191 ASN A N 1
ATOM 1541 C CA . ASN A 1 191 ? 8.313 2.352 -30.399 1.00 54.88 191 ASN A CA 1
ATOM 1542 C C . ASN A 1 191 ? 9.662 1.659 -30.602 1.00 54.88 191 ASN A C 1
ATOM 1544 O O . ASN A 1 191 ? 10.688 2.075 -30.067 1.00 54.88 191 ASN A O 1
ATOM 1548 N N . GLY A 1 192 ? 9.607 0.498 -31.263 1.00 54.91 192 GLY A N 1
ATOM 1549 C CA . GLY A 1 192 ? 10.700 -0.452 -31.363 1.00 54.91 192 GLY A CA 1
ATOM 1550 C C . GLY A 1 192 ? 11.886 0.191 -32.055 1.00 54.91 192 GLY A C 1
ATOM 1551 O O . GLY A 1 192 ? 11.893 0.374 -33.272 1.00 54.91 192 GLY A O 1
ATOM 1552 N N . SER A 1 193 ? 12.918 0.515 -31.282 1.00 63.09 193 SER A N 1
ATOM 1553 C CA . SER A 1 193 ? 14.218 0.764 -31.874 1.00 63.09 193 SER A CA 1
ATOM 1554 C C . SER A 1 193 ? 14.745 -0.577 -32.362 1.00 63.09 193 SER A C 1
ATOM 1556 O O . SER A 1 193 ? 15.099 -1.439 -31.560 1.00 63.09 193 SER A O 1
ATOM 1558 N N . ILE A 1 194 ? 14.837 -0.746 -33.683 1.00 67.38 194 ILE A N 1
ATOM 1559 C CA . ILE A 1 194 ? 15.443 -1.927 -34.332 1.00 67.38 194 ILE A CA 1
ATOM 1560 C C . ILE A 1 194 ? 16.880 -2.158 -33.812 1.00 67.38 194 ILE A C 1
ATOM 1562 O O . ILE A 1 194 ? 17.413 -3.259 -33.878 1.00 67.38 194 ILE A O 1
ATOM 1566 N N . ARG A 1 195 ? 17.501 -1.119 -33.236 1.00 72.31 195 ARG A N 1
ATOM 1567 C CA . ARG A 1 195 ? 18.839 -1.158 -32.638 1.00 72.31 195 ARG A CA 1
ATOM 1568 C C . ARG A 1 195 ? 18.884 -1.752 -31.221 1.00 72.31 195 ARG A C 1
ATOM 1570 O O . ARG A 1 195 ? 19.987 -1.988 -30.745 1.00 72.31 195 ARG A O 1
ATOM 1577 N N . ASN A 1 196 ? 17.747 -1.956 -30.542 1.00 80.19 196 ASN A N 1
ATOM 1578 C CA . ASN A 1 196 ? 17.675 -2.475 -29.166 1.00 80.19 196 ASN A CA 1
ATOM 1579 C C . ASN A 1 196 ? 16.453 -3.395 -28.944 1.00 80.19 196 ASN A C 1
ATOM 1581 O O . ASN A 1 196 ? 15.619 -3.165 -28.061 1.00 80.19 196 ASN A O 1
ATOM 1585 N N . VAL A 1 197 ? 16.330 -4.432 -29.774 1.00 78.12 197 VAL A N 1
ATOM 1586 C CA . VAL A 1 197 ? 15.204 -5.383 -29.742 1.00 78.12 197 VAL A CA 1
ATOM 1587 C C . VAL A 1 197 ? 15.144 -6.111 -28.399 1.00 78.12 197 VAL A C 1
ATOM 1589 O O . VAL A 1 197 ? 14.103 -6.116 -27.744 1.00 78.12 197 VAL A O 1
ATOM 1592 N N . PHE A 1 198 ? 16.277 -6.647 -27.941 1.00 77.19 198 PHE A N 1
ATOM 1593 C CA . PHE A 1 198 ? 16.338 -7.375 -26.671 1.00 77.19 198 PHE A CA 1
ATOM 1594 C C . PHE A 1 198 ? 16.130 -6.464 -25.460 1.00 77.19 198 PHE A C 1
ATOM 1596 O O . PHE A 1 198 ? 15.512 -6.884 -24.490 1.00 77.19 198 PHE A O 1
ATOM 1603 N N . GLY A 1 199 ? 16.554 -5.199 -25.522 1.00 77.69 199 GLY A N 1
ATOM 1604 C CA . GLY A 1 199 ? 16.264 -4.238 -24.457 1.00 77.69 199 GLY A CA 1
ATOM 1605 C C . GLY A 1 199 ? 14.778 -3.904 -24.360 1.00 77.69 199 GLY A C 1
ATOM 1606 O O . GLY A 1 199 ? 14.231 -3.798 -23.267 1.00 77.69 199 GLY A O 1
ATOM 1607 N N . THR A 1 200 ? 14.097 -3.828 -25.505 1.00 74.62 200 THR A N 1
ATOM 1608 C CA . THR A 1 200 ? 12.637 -3.653 -25.562 1.00 74.62 200 THR A CA 1
ATOM 1609 C C . THR A 1 200 ? 11.902 -4.869 -24.986 1.00 74.62 200 THR A C 1
ATOM 1611 O O . THR A 1 200 ? 10.912 -4.710 -24.279 1.00 74.62 200 THR A O 1
ATOM 1614 N N . MET A 1 201 ? 12.400 -6.083 -25.237 1.00 74.62 201 MET A N 1
ATOM 1615 C CA . MET A 1 201 ? 11.853 -7.315 -24.658 1.00 74.62 201 MET A CA 1
ATOM 1616 C C . MET A 1 201 ? 12.126 -7.429 -23.153 1.00 74.62 201 MET A C 1
ATOM 1618 O O . MET A 1 201 ? 11.225 -7.775 -22.395 1.00 74.62 201 MET A O 1
ATOM 1622 N N . PHE A 1 202 ? 13.330 -7.074 -22.702 1.00 73.94 202 PHE A N 1
ATOM 1623 C CA . PHE A 1 202 ? 13.684 -7.016 -21.282 1.00 73.94 202 PHE A CA 1
ATOM 1624 C C . PHE A 1 202 ? 12.727 -6.105 -20.505 1.00 73.94 202 PHE A C 1
ATOM 1626 O O . PHE A 1 202 ? 12.232 -6.479 -19.448 1.00 73.94 202 PHE A O 1
ATOM 1633 N N . LEU A 1 203 ? 12.369 -4.951 -21.070 1.00 72.00 203 LEU A N 1
ATOM 1634 C CA . LEU A 1 203 ? 11.383 -4.042 -20.482 1.00 72.00 203 LEU A CA 1
ATOM 1635 C C . LEU A 1 203 ? 9.988 -4.657 -20.304 1.00 72.00 203 LEU A C 1
ATOM 1637 O O . LEU A 1 203 ? 9.299 -4.315 -19.346 1.00 72.00 203 LEU A O 1
ATOM 1641 N N . LEU A 1 204 ? 9.570 -5.553 -21.203 1.00 66.00 204 LEU A N 1
ATOM 1642 C CA . LEU A 1 204 ? 8.313 -6.294 -21.056 1.00 66.00 204 LEU A CA 1
ATOM 1643 C C . LEU A 1 204 ? 8.391 -7.326 -19.921 1.00 66.00 204 LEU A C 1
ATOM 1645 O O . LEU A 1 204 ? 7.380 -7.610 -19.288 1.00 66.00 204 LEU A O 1
ATOM 1649 N N . MET A 1 205 ? 9.580 -7.873 -19.652 1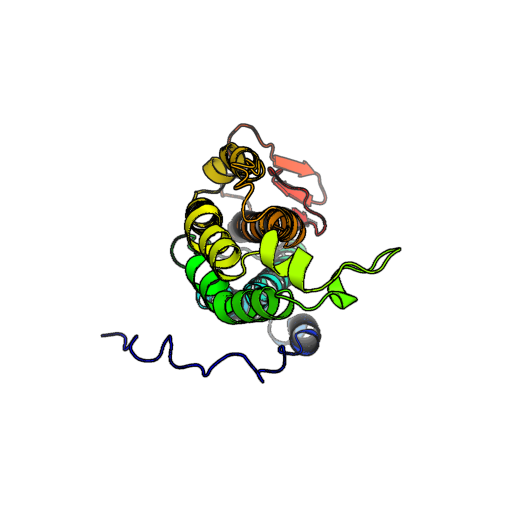.00 64.00 205 MET A N 1
ATOM 1650 C CA . MET A 1 205 ? 9.801 -8.884 -18.612 1.00 64.00 205 MET A CA 1
ATOM 1651 C C . MET A 1 205 ? 10.001 -8.293 -17.214 1.00 64.00 205 MET A C 1
ATOM 1653 O O . MET A 1 205 ? 9.598 -8.911 -16.236 1.00 64.00 205 MET A O 1
ATOM 1657 N N . VAL A 1 206 ? 10.583 -7.095 -17.100 1.00 62.56 206 VAL A N 1
ATOM 1658 C CA . VAL A 1 206 ? 10.902 -6.447 -15.808 1.00 62.56 206 VAL A CA 1
ATOM 1659 C C . VAL A 1 206 ? 9.663 -5.848 -15.109 1.00 62.56 206 VAL A C 1
ATOM 1661 O O . VAL A 1 206 ? 9.777 -5.118 -14.133 1.00 62.56 206 VAL A O 1
ATOM 1664 N N . GLY A 1 207 ? 8.453 -6.222 -15.537 1.00 58.97 207 GLY A N 1
ATOM 1665 C CA . GLY A 1 207 ? 7.276 -6.149 -14.667 1.00 58.97 207 GLY A CA 1
ATOM 1666 C C . GLY A 1 207 ? 6.726 -4.740 -14.459 1.00 58.97 207 GLY A C 1
ATOM 1667 O O . GLY A 1 207 ? 6.581 -4.262 -13.337 1.00 58.97 207 GLY A O 1
ATOM 1668 N N . THR A 1 208 ? 6.329 -4.090 -15.548 1.00 63.62 208 THR A N 1
ATOM 1669 C CA . THR A 1 208 ? 5.531 -2.852 -15.541 1.00 63.62 208 THR A CA 1
ATOM 1670 C C . THR A 1 208 ? 4.233 -2.964 -14.725 1.00 63.62 208 THR A C 1
ATOM 1672 O O . THR A 1 208 ? 3.802 -1.989 -14.102 1.00 63.62 208 THR A O 1
ATOM 1675 N N . ASP A 1 209 ? 3.644 -4.159 -14.676 1.00 70.19 209 ASP A N 1
ATOM 1676 C CA . ASP A 1 209 ? 2.431 -4.461 -13.910 1.00 70.19 209 ASP A CA 1
ATOM 1677 C C . ASP A 1 209 ? 2.648 -4.425 -12.392 1.00 70.19 209 ASP A C 1
ATOM 1679 O O . ASP A 1 209 ? 1.726 -4.094 -11.640 1.00 70.19 209 ASP A O 1
ATOM 1683 N N . GLU A 1 210 ? 3.855 -4.737 -11.909 1.00 76.31 210 GLU A N 1
ATOM 1684 C CA . GLU A 1 210 ? 4.129 -4.761 -10.470 1.00 76.31 210 GLU A CA 1
ATOM 1685 C C . GLU A 1 210 ? 4.021 -3.361 -9.865 1.00 76.31 210 GLU A C 1
ATOM 1687 O O . GLU A 1 210 ? 3.383 -3.188 -8.825 1.00 76.31 210 GLU A O 1
ATOM 1692 N N . TYR A 1 211 ? 4.532 -2.337 -10.555 1.00 80.06 211 TYR A N 1
ATOM 1693 C CA . TYR A 1 211 ? 4.430 -0.951 -10.095 1.00 80.06 211 TYR A CA 1
ATOM 1694 C C . TYR A 1 211 ? 2.976 -0.493 -9.955 1.00 80.06 211 TYR A C 1
ATOM 1696 O O . TYR A 1 211 ? 2.626 0.160 -8.969 1.00 80.06 211 TYR A O 1
ATOM 1704 N N . GLN A 1 212 ? 2.107 -0.869 -10.898 1.00 82.69 212 GLN A N 1
ATOM 1705 C CA . GLN A 1 212 ? 0.684 -0.532 -10.820 1.00 82.69 212 GLN A CA 1
ATOM 1706 C C . GLN A 1 212 ? -0.013 -1.234 -9.659 1.00 82.69 212 GLN A C 1
ATOM 1708 O O . GLN A 1 212 ? -0.793 -0.602 -8.947 1.00 82.69 212 GLN A O 1
ATOM 1713 N N . LYS A 1 213 ? 0.296 -2.517 -9.429 1.00 83.56 213 LYS A N 1
ATOM 1714 C CA . LYS A 1 213 ? -0.233 -3.262 -8.278 1.00 83.56 213 LYS A CA 1
ATOM 1715 C C . LYS A 1 213 ? 0.164 -2.604 -6.961 1.00 83.56 213 LYS A C 1
ATOM 1717 O O . LYS A 1 213 ? -0.652 -2.549 -6.046 1.00 83.56 213 LYS A O 1
ATOM 1722 N N . ILE A 1 214 ? 1.386 -2.082 -6.859 1.00 81.44 214 ILE A N 1
ATOM 1723 C CA . ILE A 1 214 ? 1.840 -1.385 -5.650 1.00 81.44 214 ILE A CA 1
ATOM 1724 C C . ILE A 1 214 ? 1.043 -0.098 -5.436 1.00 81.44 214 ILE A C 1
ATOM 1726 O O . ILE A 1 214 ? 0.515 0.107 -4.346 1.00 81.44 214 ILE A O 1
ATOM 1730 N N . MET A 1 215 ? 0.887 0.727 -6.475 1.00 86.62 215 MET A N 1
ATOM 1731 C CA . MET A 1 215 ? 0.068 1.945 -6.394 1.00 86.62 215 MET A CA 1
ATOM 1732 C C . MET A 1 215 ? -1.386 1.627 -6.027 1.00 86.62 215 MET A C 1
ATOM 1734 O O . MET A 1 215 ? -1.953 2.260 -5.140 1.00 86.62 215 MET A O 1
ATOM 1738 N N . GLY A 1 216 ? -1.964 0.588 -6.634 1.00 88.62 216 GLY A N 1
ATOM 1739 C CA . GLY A 1 216 ? -3.300 0.108 -6.286 1.00 88.62 216 GLY A CA 1
ATOM 1740 C C . GLY A 1 216 ? -3.422 -0.298 -4.820 1.00 88.62 216 GLY A C 1
ATOM 1741 O O . GLY A 1 216 ? -4.362 0.120 -4.157 1.00 88.62 216 GLY A O 1
ATOM 1742 N N . ARG A 1 217 ? -2.435 -1.017 -4.269 1.00 88.19 217 ARG A N 1
ATOM 1743 C CA . ARG A 1 217 ? -2.423 -1.406 -2.845 1.00 88.19 217 ARG A CA 1
ATOM 1744 C C . ARG A 1 217 ? -2.401 -0.207 -1.901 1.00 88.19 217 ARG A C 1
ATOM 1746 O O . ARG A 1 217 ? -3.006 -0.266 -0.834 1.00 88.19 217 ARG A O 1
ATOM 1753 N N . VAL A 1 218 ? -1.722 0.871 -2.282 1.00 88.19 218 VAL A N 1
ATOM 1754 C CA . VAL A 1 218 ? -1.721 2.121 -1.511 1.00 88.19 218 VAL A CA 1
ATOM 1755 C C . VAL A 1 218 ? -3.106 2.776 -1.541 1.00 88.19 218 VAL A C 1
ATOM 1757 O O . VAL A 1 218 ? -3.626 3.170 -0.495 1.00 88.19 218 VAL A O 1
ATOM 1760 N N . HIS A 1 219 ? -3.752 2.839 -2.710 1.00 91.25 219 HIS A N 1
ATOM 1761 C CA . HIS A 1 219 ? -5.134 3.323 -2.812 1.00 91.25 219 HIS A CA 1
ATOM 1762 C C . HIS A 1 219 ? -6.119 2.438 -2.031 1.00 91.25 219 HIS A C 1
ATOM 1764 O O . HIS A 1 219 ? -7.005 2.956 -1.345 1.00 91.25 219 HIS A O 1
ATOM 1770 N N . ASP A 1 220 ? -5.941 1.117 -2.068 1.00 93.25 220 ASP A N 1
ATOM 1771 C CA . ASP A 1 220 ? -6.744 0.164 -1.302 1.00 93.25 220 ASP A CA 1
ATOM 1772 C C . ASP A 1 220 ? -6.562 0.382 0.207 1.00 93.25 220 ASP A C 1
ATOM 1774 O O . ASP A 1 220 ? -7.540 0.374 0.955 1.00 93.25 220 ASP A O 1
ATOM 1778 N N . LEU A 1 221 ? -5.337 0.661 0.662 1.00 92.81 221 LEU A N 1
ATOM 1779 C CA . LEU A 1 221 ? -5.068 0.986 2.062 1.00 92.81 221 LEU A CA 1
ATOM 1780 C C . LEU A 1 221 ? -5.747 2.292 2.493 1.00 92.81 221 LEU A C 1
ATOM 1782 O O . LEU A 1 221 ? -6.385 2.332 3.545 1.00 92.81 221 LEU A O 1
ATOM 1786 N N . ASN A 1 222 ? -5.690 3.337 1.664 1.00 92.56 222 ASN A N 1
ATOM 1787 C CA . ASN A 1 222 ? -6.428 4.581 1.910 1.00 92.56 222 ASN A CA 1
ATOM 1788 C C . ASN A 1 222 ? -7.948 4.368 1.936 1.00 92.56 222 ASN A C 1
ATOM 1790 O O . ASN A 1 222 ? -8.653 5.021 2.710 1.00 92.56 222 ASN A O 1
ATOM 1794 N N . SER A 1 223 ? -8.447 3.416 1.148 1.00 94.06 223 SER A N 1
ATOM 1795 C CA . SER A 1 223 ? -9.848 2.988 1.182 1.00 94.06 223 SER A CA 1
ATOM 1796 C C . SER A 1 223 ? -10.180 2.297 2.510 1.00 94.06 223 SER A C 1
ATOM 1798 O O . SER A 1 223 ? -11.205 2.599 3.120 1.00 94.06 223 SER A O 1
ATOM 1800 N N . LYS A 1 224 ? -9.284 1.448 3.029 1.00 95.25 224 LYS A N 1
ATOM 1801 C CA . LYS A 1 224 ? -9.438 0.825 4.352 1.00 95.25 224 LYS A CA 1
ATOM 1802 C C . LYS A 1 224 ? -9.433 1.844 5.489 1.00 95.25 224 LYS A C 1
ATOM 1804 O O . LYS A 1 224 ? -10.264 1.759 6.385 1.00 95.25 224 LYS A O 1
ATOM 1809 N N . LEU A 1 225 ? -8.547 2.839 5.440 1.00 94.25 225 LEU A N 1
ATOM 1810 C CA . LEU A 1 225 ? -8.506 3.921 6.432 1.00 94.25 225 LEU A CA 1
ATOM 1811 C C . LEU A 1 225 ? -9.835 4.693 6.489 1.00 94.25 225 LEU A C 1
ATOM 1813 O O . LEU A 1 225 ? -10.296 5.039 7.576 1.00 94.25 225 LEU A O 1
ATOM 1817 N N . LEU A 1 226 ? -10.500 4.908 5.346 1.00 94.06 226 LEU A N 1
ATOM 1818 C CA . LEU A 1 226 ? -11.849 5.492 5.315 1.00 94.06 226 LEU A CA 1
ATOM 1819 C C . LEU A 1 226 ? -12.888 4.606 6.008 1.00 94.06 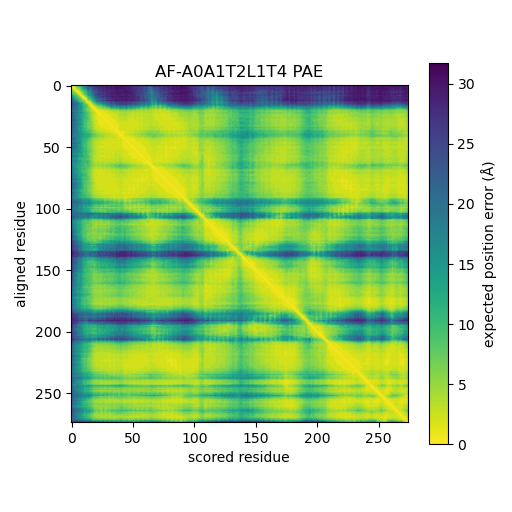226 LEU A C 1
ATOM 1821 O O . LEU A 1 226 ? -13.710 5.121 6.764 1.00 94.06 226 LEU A O 1
ATOM 1825 N N . LEU A 1 227 ? -12.835 3.290 5.788 1.00 94.62 227 LEU A N 1
ATOM 1826 C CA . LEU A 1 227 ? -13.727 2.333 6.449 1.00 94.62 227 LEU A CA 1
ATOM 1827 C C . LEU A 1 227 ? -13.529 2.317 7.970 1.00 94.62 227 LEU A C 1
ATOM 1829 O O . LEU A 1 227 ? -14.501 2.281 8.723 1.00 94.62 227 LEU A O 1
ATOM 1833 N N . ILE A 1 228 ? -12.282 2.407 8.432 1.00 94.56 228 ILE A N 1
ATOM 1834 C CA . ILE A 1 228 ? -11.972 2.476 9.865 1.00 94.56 228 ILE A CA 1
ATOM 1835 C C . ILE A 1 228 ? -12.447 3.794 10.471 1.00 94.56 228 ILE A C 1
ATOM 1837 O O . ILE A 1 228 ? -13.073 3.779 11.525 1.00 94.56 228 ILE A O 1
ATOM 1841 N N . ASN A 1 229 ? -12.243 4.924 9.791 1.00 93.56 229 ASN A N 1
ATOM 1842 C CA . ASN A 1 229 ? -12.791 6.209 10.233 1.00 93.56 229 ASN A CA 1
ATOM 1843 C C . ASN A 1 229 ? -14.324 6.176 10.328 1.00 93.56 229 ASN A C 1
ATOM 1845 O O . ASN A 1 229 ? -14.899 6.710 11.276 1.00 93.56 229 ASN A O 1
ATOM 1849 N N . TYR A 1 230 ? -14.992 5.514 9.378 1.00 92.50 230 TYR A N 1
ATOM 1850 C CA . TYR A 1 230 ? -16.431 5.269 9.447 1.00 92.50 230 TYR A CA 1
ATOM 1851 C C . TYR A 1 230 ? -16.816 4.485 10.711 1.00 92.50 230 TYR A C 1
ATOM 1853 O O . TYR A 1 230 ? -17.719 4.924 11.426 1.00 92.50 230 TYR A O 1
ATOM 1861 N N . LEU A 1 231 ? -16.106 3.402 11.049 1.00 92.19 231 LEU A N 1
ATOM 1862 C CA . LEU A 1 231 ? -16.347 2.655 12.291 1.00 92.19 231 LEU A CA 1
ATOM 1863 C C . LEU A 1 231 ? -16.092 3.490 13.552 1.00 92.19 231 LEU A C 1
ATOM 1865 O O . LEU A 1 231 ? -16.973 3.563 14.406 1.00 92.19 231 LEU A O 1
ATOM 1869 N N . LEU A 1 232 ? -14.934 4.153 13.642 1.00 91.62 232 LEU A N 1
ATOM 1870 C CA . LEU A 1 232 ? -14.549 4.991 14.787 1.00 91.62 232 LEU A CA 1
ATOM 1871 C C . LEU A 1 232 ? -15.598 6.073 15.068 1.00 91.62 232 LEU A C 1
ATOM 1873 O O . LEU A 1 232 ? -15.962 6.290 16.219 1.00 91.62 232 LEU A O 1
ATOM 1877 N N . SER A 1 233 ? -16.164 6.666 14.011 1.00 90.00 233 SER A N 1
ATOM 1878 C CA . SER A 1 233 ? -17.221 7.685 14.089 1.00 90.00 233 SER A CA 1
ATOM 1879 C C . SER A 1 233 ? -18.606 7.160 14.504 1.00 90.00 233 SER A C 1
ATOM 1881 O O . SER A 1 233 ? -19.596 7.890 14.393 1.00 90.00 233 SER A O 1
ATOM 1883 N N . GLY A 1 234 ? -18.721 5.886 14.890 1.00 88.38 234 GLY A N 1
ATOM 1884 C CA . GLY A 1 234 ? -20.007 5.252 15.173 1.00 88.38 234 GLY A CA 1
ATOM 1885 C C . GLY A 1 234 ? -20.898 5.152 13.933 1.00 88.38 234 GLY A C 1
ATOM 1886 O O . GLY A 1 234 ? -22.115 5.273 14.040 1.00 88.38 234 GLY A O 1
ATOM 1887 N N . LYS A 1 235 ? -20.296 4.959 12.750 1.00 88.75 235 LYS A N 1
ATOM 1888 C CA . LYS A 1 235 ? -20.987 4.839 11.455 1.00 88.75 235 LYS A CA 1
ATOM 1889 C C . LYS A 1 235 ? -21.724 6.113 11.005 1.00 88.75 235 LYS A C 1
ATOM 1891 O O . LYS A 1 235 ? -22.679 6.038 10.237 1.00 88.75 235 LYS A O 1
ATOM 1896 N N . SER A 1 236 ? -21.283 7.285 11.470 1.00 86.75 236 SER A N 1
ATOM 1897 C CA . SER A 1 236 ? -21.898 8.579 11.128 1.00 86.75 236 SER A CA 1
ATOM 1898 C C . SER A 1 236 ? -21.336 9.219 9.853 1.00 86.75 236 SER A C 1
ATOM 1900 O O . SER A 1 236 ? -22.011 10.034 9.222 1.00 86.75 236 SER A O 1
ATOM 1902 N N . LEU A 1 237 ? -20.111 8.860 9.452 1.00 87.88 237 LEU A N 1
ATOM 1903 C CA . LEU A 1 237 ? -19.497 9.362 8.222 1.00 87.88 237 LEU A CA 1
ATOM 1904 C C . LEU A 1 237 ? -20.115 8.722 6.962 1.00 87.88 237 LEU A C 1
ATOM 1906 O O . LEU A 1 237 ? -20.481 7.548 6.978 1.00 87.88 237 LEU A O 1
ATOM 1910 N N . PRO A 1 238 ? -20.197 9.451 5.835 1.00 87.69 238 PRO A N 1
ATOM 1911 C CA . PRO A 1 238 ? -20.692 8.885 4.586 1.00 87.69 238 PRO A CA 1
ATOM 1912 C C . PRO A 1 238 ? -19.707 7.863 4.001 1.00 87.69 238 PRO A C 1
ATOM 1914 O O . PRO A 1 238 ? -18.506 8.120 3.898 1.00 87.69 238 PRO A O 1
ATOM 1917 N N . LEU A 1 239 ? -20.237 6.728 3.541 1.00 89.00 239 LEU A N 1
ATOM 1918 C CA . LEU A 1 239 ? -19.488 5.712 2.802 1.00 89.00 239 LEU A CA 1
ATOM 1919 C C . LEU A 1 239 ? -19.582 5.969 1.296 1.00 89.00 239 LEU A C 1
ATOM 1921 O O . LEU A 1 239 ? -20.413 5.392 0.602 1.00 89.00 239 LEU A O 1
ATOM 1925 N N . ASN A 1 240 ? -18.703 6.832 0.791 1.00 91.19 240 ASN A N 1
ATOM 1926 C CA . ASN A 1 240 ? -18.526 7.030 -0.645 1.00 91.19 240 ASN A CA 1
ATOM 1927 C C . ASN A 1 240 ? -17.288 6.267 -1.117 1.00 91.19 240 ASN A C 1
ATOM 1929 O O . ASN A 1 240 ? -16.223 6.393 -0.511 1.00 91.19 240 ASN A O 1
ATOM 1933 N N . ASN A 1 241 ? -17.411 5.502 -2.205 1.00 94.62 241 ASN A N 1
ATOM 1934 C CA . ASN A 1 241 ? -16.268 4.786 -2.762 1.00 94.62 241 ASN A CA 1
ATOM 1935 C C . ASN A 1 241 ? -15.228 5.790 -3.315 1.00 94.62 241 ASN A C 1
ATOM 1937 O O . ASN A 1 241 ? -15.557 6.568 -4.218 1.00 94.62 241 ASN A O 1
ATOM 1941 N N . PRO A 1 242 ? -13.975 5.790 -2.817 1.00 93.38 242 PRO A N 1
ATOM 1942 C CA . PRO A 1 242 ? -12.952 6.750 -3.239 1.00 93.38 242 PRO A CA 1
ATOM 1943 C C . PRO A 1 242 ? -12.515 6.584 -4.703 1.00 93.38 242 PRO A C 1
ATOM 1945 O O . PRO A 1 242 ? -11.954 7.517 -5.280 1.00 93.38 242 PRO A O 1
ATOM 1948 N N . TYR A 1 243 ? -12.788 5.434 -5.326 1.00 94.06 243 TYR A N 1
ATOM 1949 C CA . TYR A 1 243 ? -12.511 5.189 -6.744 1.00 94.06 243 TYR A CA 1
ATOM 1950 C C . TYR A 1 243 ? -13.529 5.849 -7.695 1.00 94.06 243 TYR A C 1
ATOM 1952 O O . TYR A 1 243 ? -13.326 5.858 -8.911 1.00 94.06 243 TYR A O 1
ATOM 1960 N N . GLY A 1 244 ? -14.581 6.475 -7.160 1.00 92.00 244 GLY A N 1
ATOM 1961 C CA . GLY A 1 244 ? -15.567 7.244 -7.919 1.00 92.00 244 GLY A CA 1
ATOM 1962 C C . GLY A 1 244 ? -16.832 6.455 -8.269 1.00 92.00 244 GLY A C 1
ATOM 1963 O O . GLY A 1 244 ? -16.981 5.287 -7.924 1.00 92.00 244 GLY A O 1
ATOM 1964 N N . ALA A 1 245 ? -17.757 7.112 -8.975 1.00 86.25 245 ALA A N 1
ATOM 1965 C CA . ALA A 1 245 ? -19.128 6.630 -9.193 1.00 86.25 245 ALA A CA 1
ATOM 1966 C C . ALA A 1 245 ? -19.250 5.306 -9.975 1.00 86.25 245 ALA A C 1
ATOM 1968 O O . ALA A 1 245 ? -20.307 4.685 -9.953 1.00 86.25 245 ALA A O 1
ATOM 1969 N N . GLY A 1 246 ? -18.191 4.876 -10.667 1.00 87.56 246 GLY A N 1
ATOM 1970 C CA . GLY A 1 246 ? -18.152 3.592 -11.371 1.00 87.56 246 GLY A CA 1
ATOM 1971 C C . GLY A 1 246 ? -17.917 2.377 -10.467 1.00 87.56 246 GLY A C 1
ATOM 1972 O O . GLY A 1 246 ? -17.967 1.259 -10.968 1.00 87.56 246 GLY A O 1
ATOM 1973 N N . TYR A 1 247 ? -17.651 2.582 -9.172 1.00 92.88 247 TYR A N 1
ATOM 1974 C CA . TYR A 1 247 ? -17.354 1.520 -8.212 1.00 92.88 247 TYR A CA 1
ATOM 1975 C C . TYR A 1 247 ? -18.333 1.554 -7.042 1.00 92.88 247 TYR A C 1
ATOM 1977 O O . TYR A 1 247 ? -18.568 2.602 -6.433 1.00 92.88 247 TYR A O 1
ATOM 1985 N N . SER A 1 248 ? -18.885 0.393 -6.701 1.00 93.00 248 SER A 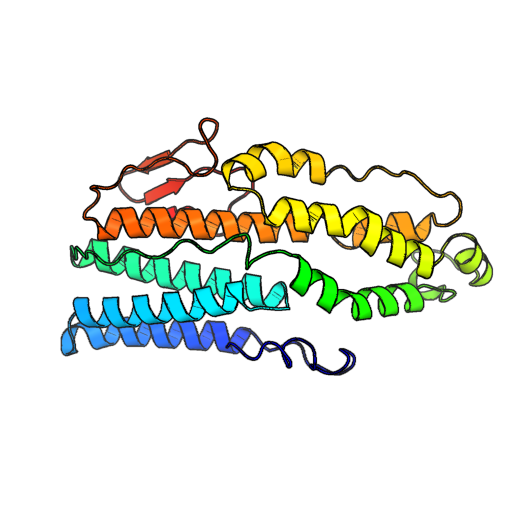N 1
ATOM 1986 C CA . SER A 1 248 ? -19.915 0.275 -5.670 1.00 93.00 248 SER A CA 1
ATOM 1987 C C . SER A 1 248 ? -19.316 0.123 -4.271 1.00 93.00 248 SER A C 1
ATOM 1989 O O . SER A 1 248 ? -18.133 -0.187 -4.090 1.00 93.00 248 SER A O 1
ATOM 1991 N N . VAL A 1 249 ? -20.154 0.327 -3.255 1.00 94.50 249 VAL A N 1
ATOM 1992 C CA . VAL A 1 249 ? -19.882 -0.103 -1.878 1.00 94.50 249 VAL A CA 1
ATOM 1993 C C . VAL A 1 249 ? -20.661 -1.391 -1.646 1.00 94.50 249 VAL A C 1
ATOM 1995 O O . VAL A 1 249 ? -21.886 -1.402 -1.754 1.00 94.50 249 VAL A O 1
ATOM 1998 N N . ILE A 1 250 ? -19.963 -2.484 -1.351 1.00 92.44 250 ILE A N 1
ATOM 1999 C CA . ILE A 1 250 ? -20.584 -3.773 -1.044 1.00 92.44 250 ILE A CA 1
ATOM 2000 C C . ILE A 1 250 ? -20.703 -3.876 0.471 1.00 92.44 250 ILE A C 1
ATOM 2002 O O . ILE A 1 250 ? -19.698 -3.993 1.171 1.00 92.44 250 ILE A O 1
ATOM 2006 N N . GLN A 1 251 ? -21.931 -3.869 0.978 1.00 90.62 251 GLN A N 1
ATOM 2007 C CA . GLN A 1 251 ? -22.215 -4.008 2.401 1.00 90.62 251 GLN A CA 1
ATOM 2008 C C . GLN A 1 251 ? -23.130 -5.204 2.642 1.00 90.62 251 GLN A C 1
ATOM 2010 O O . GLN A 1 251 ? -24.155 -5.366 1.984 1.00 90.62 251 GLN A O 1
ATOM 2015 N N . ASN A 1 252 ? -22.753 -6.037 3.606 1.00 87.44 252 ASN A N 1
ATOM 2016 C CA . ASN A 1 252 ? -23.619 -7.062 4.171 1.00 87.44 252 ASN A CA 1
ATOM 2017 C C . ASN A 1 252 ? -23.467 -7.088 5.699 1.00 87.44 252 ASN A C 1
ATOM 2019 O O . ASN A 1 252 ? -22.701 -6.309 6.265 1.00 87.44 252 ASN A O 1
ATOM 2023 N N . ASP A 1 253 ? -24.176 -8.001 6.359 1.00 82.00 253 ASP A N 1
ATOM 2024 C CA . ASP A 1 253 ? -24.202 -8.087 7.826 1.00 82.00 253 ASP A CA 1
ATOM 2025 C C . ASP A 1 253 ? -22.836 -8.386 8.462 1.00 82.00 253 ASP A C 1
ATOM 2027 O O . ASP A 1 253 ? -22.670 -8.194 9.660 1.00 82.00 253 ASP A O 1
ATOM 2031 N N . LYS A 1 254 ? -21.862 -8.874 7.684 1.00 86.69 254 LYS A N 1
ATOM 2032 C CA . LYS A 1 254 ? -20.547 -9.309 8.177 1.00 86.69 254 LYS A CA 1
ATOM 2033 C C . LYS A 1 254 ? -19.407 -8.394 7.764 1.00 86.69 254 LYS A C 1
ATOM 2035 O O . LYS A 1 254 ? -18.442 -8.284 8.507 1.00 86.69 254 LYS A O 1
ATOM 2040 N N . LYS A 1 255 ? -19.492 -7.764 6.592 1.00 92.19 255 LYS A N 1
ATOM 2041 C CA . LYS A 1 255 ? -18.408 -6.965 6.015 1.00 92.19 255 LYS A CA 1
ATOM 2042 C C . LYS A 1 255 ? -18.910 -5.756 5.236 1.00 92.19 255 LYS A C 1
ATOM 2044 O O . LYS A 1 255 ? -19.971 -5.789 4.608 1.00 92.19 255 LYS A O 1
ATOM 2049 N N . VAL A 1 256 ? -18.076 -4.723 5.212 1.00 94.06 256 VAL A N 1
ATOM 2050 C CA . VAL A 1 256 ? -18.198 -3.574 4.308 1.00 94.06 256 VAL A CA 1
ATOM 2051 C C . VAL A 1 256 ? -16.941 -3.522 3.455 1.00 94.06 256 VAL A C 1
ATOM 2053 O O . VAL A 1 256 ? -15.833 -3.554 3.986 1.00 94.06 256 VAL A O 1
ATOM 2056 N N . CYS A 1 257 ? -17.115 -3.450 2.140 1.00 95.44 257 CYS A N 1
ATOM 2057 C CA . CYS A 1 257 ? -16.032 -3.428 1.170 1.00 95.44 257 CYS A CA 1
ATOM 2058 C C . CYS A 1 257 ? -16.235 -2.320 0.140 1.00 95.44 257 CYS A C 1
ATOM 2060 O O . CYS A 1 257 ? -17.342 -2.119 -0.363 1.00 95.44 257 CYS A O 1
ATOM 2062 N N . PHE A 1 258 ? -15.144 -1.675 -0.255 1.00 96.25 258 PHE A N 1
ATOM 2063 C CA . PHE A 1 258 ? -15.113 -0.879 -1.476 1.00 96.25 258 PHE A CA 1
ATOM 2064 C C . PHE A 1 258 ? -14.722 -1.756 -2.672 1.00 96.25 258 PHE A C 1
ATOM 2066 O O . PHE A 1 258 ? -13.772 -2.539 -2.600 1.00 96.25 258 PHE A O 1
ATOM 2073 N N . GLU A 1 259 ? -15.443 -1.633 -3.788 1.00 95.06 259 GLU A N 1
ATOM 2074 C CA . GLU A 1 259 ? -14.947 -2.115 -5.082 1.00 95.06 259 GLU A CA 1
ATOM 2075 C C . GLU A 1 259 ? -13.802 -1.223 -5.574 1.00 95.06 259 GLU A C 1
ATOM 2077 O O . GLU A 1 259 ? -13.699 -0.067 -5.169 1.00 95.06 259 GLU A O 1
ATOM 2082 N N . GLY A 1 260 ? -12.952 -1.733 -6.463 1.00 93.94 260 GLY A N 1
ATOM 2083 C CA . GLY A 1 260 ? -11.870 -0.940 -7.035 1.00 93.94 260 GLY A CA 1
ATOM 2084 C C . GLY A 1 260 ? -11.336 -1.505 -8.353 1.00 93.94 260 GLY A C 1
ATOM 2085 O O . GLY A 1 260 ? -11.729 -2.602 -8.754 1.00 93.94 260 GLY A O 1
ATOM 2086 N N . PRO A 1 261 ? -10.450 -0.754 -9.030 1.00 92.00 261 PRO A N 1
ATOM 2087 C CA . PRO A 1 261 ? -10.004 -1.022 -10.403 1.00 92.00 261 PRO A CA 1
ATOM 2088 C C . PRO A 1 261 ? -9.161 -2.291 -10.553 1.00 92.00 261 PRO A C 1
ATOM 2090 O O . PRO A 1 261 ? -9.165 -2.913 -11.610 1.00 92.00 261 PRO A O 1
ATOM 2093 N N . LEU A 1 262 ? -8.422 -2.664 -9.506 1.00 90.94 262 LEU A N 1
ATOM 2094 C CA . LEU A 1 262 ? -7.554 -3.839 -9.494 1.00 90.94 262 LEU A CA 1
ATOM 2095 C C . LEU A 1 262 ? -8.116 -4.934 -8.583 1.00 90.94 262 LEU A C 1
ATOM 2097 O O . LEU A 1 262 ? -8.874 -4.665 -7.641 1.00 90.94 262 LEU A O 1
ATOM 2101 N N . THR A 1 263 ? -7.706 -6.175 -8.844 1.00 88.88 263 THR A N 1
ATOM 2102 C CA . THR A 1 263 ? -8.028 -7.334 -8.006 1.00 88.88 263 THR A CA 1
ATOM 2103 C C . THR A 1 263 ? -7.477 -7.150 -6.593 1.00 88.88 263 THR A C 1
ATOM 2105 O O . THR A 1 263 ? -6.289 -6.892 -6.414 1.00 88.88 263 THR A O 1
ATOM 2108 N N . ASP A 1 264 ? -8.332 -7.334 -5.587 1.00 88.56 264 ASP A N 1
ATOM 2109 C CA . ASP A 1 264 ? -7.945 -7.294 -4.175 1.00 88.56 264 ASP A CA 1
ATOM 2110 C C . ASP A 1 264 ? -7.762 -8.718 -3.637 1.00 88.56 264 ASP A C 1
ATOM 2112 O O . ASP A 1 264 ? -8.663 -9.317 -3.052 1.00 88.56 264 ASP A O 1
ATOM 2116 N N . GLU A 1 265 ? -6.575 -9.279 -3.866 1.00 80.62 265 GLU A N 1
ATOM 2117 C CA . GLU A 1 265 ? -6.211 -10.646 -3.457 1.00 80.62 265 GLU A CA 1
ATOM 2118 C C . GLU A 1 265 ? -6.182 -10.844 -1.931 1.00 80.62 265 GLU A C 1
ATOM 2120 O O . GLU A 1 265 ? -6.119 -11.973 -1.441 1.00 80.62 265 GLU A O 1
ATOM 2125 N N . HIS A 1 266 ? -6.168 -9.756 -1.161 1.00 82.06 266 HIS A N 1
ATOM 2126 C CA . HIS A 1 266 ? -5.910 -9.789 0.275 1.00 82.06 266 HIS A CA 1
ATOM 2127 C C . HIS A 1 266 ? -7.015 -9.149 1.119 1.00 82.06 266 HIS A C 1
ATOM 2129 O O . HIS A 1 266 ? -6.831 -9.035 2.335 1.00 82.06 266 HIS A O 1
ATOM 2135 N N . GLY A 1 267 ? -8.125 -8.744 0.497 1.00 88.38 267 GLY A N 1
ATOM 2136 C CA . GLY A 1 267 ? -9.257 -8.101 1.163 1.00 88.38 267 GLY A CA 1
ATOM 2137 C C . GLY A 1 267 ? -8.898 -6.773 1.830 1.00 88.38 267 GLY A C 1
ATOM 2138 O O . GLY A 1 267 ? -9.469 -6.442 2.866 1.00 88.38 267 GLY A O 1
ATOM 2139 N N . ILE A 1 268 ? -7.921 -6.026 1.302 1.00 91.75 268 ILE A N 1
ATOM 2140 C CA . ILE A 1 268 ? -7.477 -4.757 1.898 1.00 91.75 268 ILE A CA 1
ATOM 2141 C C . ILE A 1 268 ? -8.607 -3.724 1.867 1.00 91.75 268 ILE A C 1
ATOM 2143 O O . ILE A 1 268 ? -8.741 -2.957 2.814 1.00 91.75 268 ILE A O 1
ATOM 2147 N N . ARG A 1 269 ? -9.470 -3.733 0.845 1.00 94.44 269 ARG A N 1
ATOM 2148 C CA . ARG A 1 269 ? -10.596 -2.789 0.731 1.00 94.44 269 ARG A CA 1
ATOM 2149 C C . ARG A 1 269 ? -11.796 -3.136 1.609 1.00 94.44 269 ARG A C 1
ATOM 2151 O O . ARG A 1 269 ? -12.862 -2.553 1.419 1.00 94.44 269 ARG A O 1
ATOM 2158 N N . CYS A 1 270 ? -11.659 -4.098 2.513 1.00 94.12 270 CYS A N 1
ATOM 2159 C CA . CYS A 1 270 ? -12.739 -4.587 3.350 1.00 94.12 270 CYS A CA 1
ATOM 2160 C C . CYS A 1 270 ? -12.422 -4.408 4.832 1.00 94.12 270 CYS A C 1
ATOM 2162 O O . CYS A 1 270 ? -11.263 -4.436 5.250 1.00 94.12 270 CYS A O 1
ATOM 2164 N N . ILE A 1 271 ? -13.483 -4.279 5.618 1.00 93.69 271 ILE A N 1
ATOM 2165 C CA . ILE A 1 271 ? -13.472 -4.439 7.071 1.00 93.69 271 ILE A CA 1
ATOM 2166 C C . ILE A 1 271 ? -14.601 -5.384 7.468 1.00 93.69 271 ILE A C 1
ATOM 2168 O O . ILE A 1 271 ? -15.667 -5.395 6.838 1.00 93.69 271 ILE A O 1
ATOM 2172 N N . ASP A 1 272 ? -14.379 -6.141 8.533 1.00 89.12 272 ASP A N 1
ATOM 2173 C CA . ASP A 1 272 ? -15.451 -6.873 9.193 1.00 89.12 272 ASP A CA 1
ATOM 2174 C C . ASP A 1 272 ? -16.272 -5.903 10.062 1.00 89.12 272 ASP A C 1
ATOM 2176 O O . ASP A 1 272 ? -15.741 -4.939 10.623 1.00 89.12 272 ASP A O 1
ATOM 2180 N N . VAL A 1 273 ? -17.589 -6.116 10.125 1.00 80.62 273 VAL A N 1
ATOM 2181 C CA . VAL A 1 273 ? -18.558 -5.271 10.861 1.00 80.62 273 VAL A CA 1
ATOM 2182 C C . VAL A 1 273 ? -19.365 -6.030 11.923 1.00 80.62 273 VAL A C 1
ATOM 2184 O O . VAL A 1 273 ? -20.295 -5.456 12.494 1.00 80.62 273 VAL A O 1
ATOM 2187 N N . MET A 1 274 ? -19.001 -7.292 12.182 1.00 64.38 274 MET A N 1
ATOM 2188 C CA . MET A 1 274 ? -19.488 -8.128 13.291 1.00 64.38 274 MET A CA 1
ATOM 2189 C C . MET A 1 274 ? -18.450 -8.237 14.405 1.00 64.38 274 MET A C 1
ATOM 2191 O O . MET A 1 274 ? -17.241 -8.135 14.096 1.00 64.38 274 MET A O 1
#

Secondary structure (DSSP, 8-state):
----TTTT----TTS-PPP-THHHHHHHHHHHHHHHHTHHHH-HHHHHHHHHHHHHHHHHHHHH-S-HHHHHHHHHHHHHHHHHHHHHHHHHT------PPPPPTTTS-THHHHHHHHHHHHHHHHHTTT-GGGS-SSS---HHHHHHH--HHHHHHIIIIIIHHHHHHHTTS-HHHHHHHGGGTT-------TT-HHHHHHHHHS-HHHHHHHHHHHHHHHHHHHHHHHHHTTT-S----TT-TTS-EEE-SSEEEE--SS--TT-TTEEE--

Nearest PDB structures (foldseek):
  7f83-assembly1_A  TM=1.817E-01  e=7.239E+00  Homo sapiens

Sequence (274 aa):
MKLSDYATLTLQYHDLAVPNYRYLFVGSRLKLLRAMQTIDEVGVDRVLDDLLVDIEQLTRQVETSDDYIHQMVMCRLVAVNLDLIATLINKYSVVSNARLTQLDFGEMGMSRPLISKLPMIHEATKLLDGNPELFDYDGYIPGWMIRLIYKPNMTTNMVTEQYWPKYIQLSKLSASEFASKHAAYTTFHMNGSIRNVFGTMFLLMVGTDEYQKIMGRVHDLNSKLLLINYLLSGKSLPLNNPYGAGYSVIQNDKKVCFEGPLTDEHGIRCIDVM

Solvent-accessible surface area (backbone atoms only — not comparable to full-atom values): 15545 Å² total; per-residue (Å²): 136,82,84,65,90,66,82,79,70,7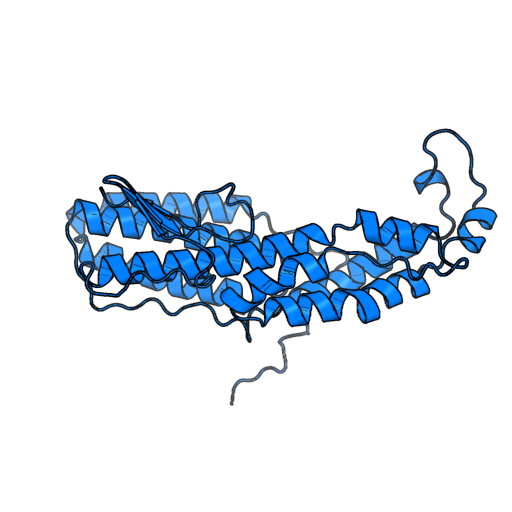8,72,81,78,87,77,70,73,78,76,73,59,65,57,55,56,52,50,51,51,52,50,54,51,49,48,64,70,42,29,88,81,66,36,61,68,57,45,50,52,55,51,51,54,49,41,57,54,37,52,50,49,33,41,72,42,50,40,58,68,59,26,54,51,32,52,52,51,41,52,55,53,51,51,52,51,38,42,49,31,45,73,68,68,52,66,42,91,70,72,73,79,69,79,56,36,80,60,47,31,41,56,48,30,50,58,64,42,46,66,58,52,50,50,56,36,49,63,59,60,48,41,33,83,82,71,52,85,89,57,91,52,58,32,71,57,43,53,59,33,35,36,45,70,59,34,49,47,44,45,61,70,66,46,46,57,54,50,34,52,53,32,51,42,53,49,34,54,34,52,74,44,53,74,73,70,67,66,79,75,79,80,69,50,82,59,26,50,55,29,56,50,48,57,68,66,72,41,71,65,55,59,52,52,52,48,48,51,54,46,28,44,42,48,28,46,51,54,48,36,23,49,26,50,68,63,69,54,86,91,70,41,68,44,32,92,92,32,54,71,51,72,58,85,52,35,42,29,49,48,65,83,63,87,67,94,78,53,49,34,42,44,59,64,85

Organism: NCBI:txid642797

Mean predicted aligned error: 8.52 Å